Protein AF-A0A674MVQ2-F1 (afdb_monomer_lite)

Sequence (298 aa):
MMPFFKYWNHNNSSFLMCVCVCVCVLGWGGVGCVQVTQPFLSPLLPRLLPASLLLTDHYKPENCILGVRCLHHIVLNTPAAELRQWNTAEVVYEALFKHLYTTDAAVIQPILWCLLDLLLVLEKPPCTPNPSSSPRKPCRHDDVLRLMLTNMEAEHKVALRRVYASALPLYVDRMGVAICRHMRRLDRVVLGYLEVRDPSEERSRLKVLRALQNMIRFAWPRMTSRADVVLRSLLKFLLDVSSDSDLDDSLKQRLMSEATLCITLMDCCCHGNLQVRTNMLSLLPSSCVLLNVVVAET

Foldseek 3Di:
DDDPPDPPDPDCPVVVVLVCLLPVQPDDDDDDDDDPAPPPCLVCCVSQLVCLLVQCPDPDLVSVQSSLVSLLRCLRRYPLVSCPPPVVLVSVLVSLVVCLPPPDLSNVQSSLVSCLSSVVSVDPQLQDDDPDPDDDDDDPLNVSLVSLLVCLLPDDPLSNLLSSLQSLLSSLVSNQLVCVVVVVSLVSSLLVQLPDQRPPLSNSNLSSLSNLLSCCVRNLLPLQVVVVVLVVSLVVSLVVLLPDPVDDPVSSVSSNVSSVSSNVSNCVSVVNVVVVVVVVVVVPDPSPVVVVVSVPPD

InterPro domains:
  IPR016024 Armadillo-type fold [SSF48371] (5-284)
  IPR018870 Tti2 family [PTHR32226] (33-284)

Organism: Takifugu rubripes (NCBI:txid31033)

Radius of gyration: 23.48 Å; chains: 1; bounding box: 50×54×70 Å

Secondary structure (DSSP, 8-state):
---------S--HHHHHHHHHHHTTSSSS--------TTTTGGGHHHHHHHHHHHHT-SSHHHHHHHHHHHHHHHHHS-HHHHHGGGHHHHHHHHHHGGGG---HHHHHHHHHHHHHHHHHHS--TTSPPSS-SPPPP-HHHHHHHHHHHHHHH---HHHHHHHHHHHHHHHHHHGGGGGGTHHHHHHHHHHHHHS--TTTTHHHHHHHHHHHHHHHHSHHHHGGGHHHHHHHHHHHHHHHHH-SSS-HHHHHHHHHHHHHHHHHHHHHTTTHHHHHHHTTTTS-TT-HHHHHHHH--

pLDDT: mean 79.21, std 22.72, range [24.03, 98.19]

Structure (mmCIF, N/CA/C/O backbone):
data_AF-A0A674MVQ2-F1
#
_entry.id   AF-A0A674MVQ2-F1
#
loop_
_atom_site.group_PDB
_atom_site.id
_atom_site.type_symbol
_atom_site.label_atom_id
_atom_site.label_alt_id
_atom_site.label_comp_id
_atom_site.label_asym_id
_atom_site.label_entity_id
_atom_site.label_seq_id
_atom_site.pdbx_PDB_ins_code
_atom_site.Cartn_x
_atom_site.Cartn_y
_atom_site.Cartn_z
_atom_site.occupancy
_atom_site.B_iso_or_equiv
_atom_site.auth_seq_id
_atom_site.auth_comp_id
_atom_site.auth_asym_id
_atom_site.auth_atom_id
_atom_site.pdbx_PDB_model_num
ATOM 1 N N . MET A 1 1 ? -5.353 -12.047 -36.984 1.00 29.14 1 MET A N 1
ATOM 2 C CA . MET A 1 1 ? -5.092 -13.435 -36.547 1.00 29.14 1 MET A CA 1
ATOM 3 C C . MET A 1 1 ? -3.595 -13.670 -36.711 1.00 29.14 1 MET A C 1
ATOM 5 O O . MET A 1 1 ? -3.093 -13.533 -37.817 1.00 29.14 1 MET A O 1
ATOM 9 N N . MET A 1 2 ? -2.878 -13.809 -35.596 1.00 24.55 2 MET A N 1
ATOM 10 C CA . MET A 1 2 ? -1.411 -13.793 -35.503 1.00 24.55 2 MET A CA 1
ATOM 11 C C . MET A 1 2 ? -0.740 -14.968 -36.234 1.00 24.55 2 MET A C 1
ATOM 13 O O . MET A 1 2 ? -1.228 -16.091 -36.118 1.00 24.55 2 MET A O 1
ATOM 17 N N . PRO A 1 3 ? 0.456 -14.765 -36.813 1.00 26.89 3 PRO A N 1
ATOM 18 C CA . PRO A 1 3 ? 1.438 -15.821 -36.983 1.00 26.89 3 PRO A CA 1
ATOM 19 C C . PRO A 1 3 ? 2.702 -15.467 -36.180 1.00 26.89 3 PRO A C 1
ATOM 21 O O . PRO A 1 3 ? 3.640 -14.890 -36.712 1.00 26.89 3 PRO A O 1
ATOM 24 N N . PHE A 1 4 ? 2.726 -15.791 -34.883 1.00 24.25 4 PHE A N 1
ATOM 25 C CA . PHE A 1 4 ? 3.950 -15.731 -34.054 1.00 24.25 4 PHE A CA 1
ATOM 26 C C . PHE A 1 4 ? 4.288 -17.070 -33.371 1.00 24.25 4 PHE A C 1
ATOM 28 O O . PHE A 1 4 ? 5.228 -17.162 -32.591 1.00 24.25 4 PHE A O 1
ATOM 35 N N . PHE A 1 5 ? 3.568 -18.143 -33.712 1.00 26.02 5 PHE A N 1
ATOM 36 C CA . PHE A 1 5 ? 3.809 -19.503 -33.223 1.00 26.02 5 PHE A CA 1
ATOM 37 C C . PHE A 1 5 ? 4.398 -20.366 -34.344 1.00 26.02 5 PHE A C 1
ATOM 39 O O . PHE A 1 5 ? 3.679 -21.144 -34.964 1.00 26.02 5 PHE A O 1
ATOM 46 N N . LYS A 1 6 ? 5.689 -20.212 -34.672 1.00 24.03 6 LYS A N 1
ATOM 47 C CA . LYS A 1 6 ? 6.365 -21.210 -35.532 1.00 24.03 6 LYS A CA 1
ATOM 48 C C . LYS A 1 6 ? 7.887 -21.324 -35.425 1.00 24.03 6 LYS A C 1
ATOM 50 O O . LYS A 1 6 ? 8.498 -21.934 -36.290 1.00 24.03 6 LYS A O 1
ATOM 55 N N . TYR A 1 7 ? 8.496 -20.835 -34.347 1.00 25.73 7 TYR A N 1
ATOM 56 C CA . TYR A 1 7 ? 9.900 -21.129 -34.040 1.00 25.73 7 TYR A CA 1
ATOM 57 C C . TYR A 1 7 ? 10.049 -21.556 -32.580 1.00 25.73 7 TYR A C 1
ATOM 59 O O . TYR A 1 7 ? 10.607 -20.860 -31.741 1.00 25.73 7 TYR A O 1
ATOM 67 N N . TRP A 1 8 ? 9.508 -22.734 -32.282 1.00 32.72 8 TRP A N 1
ATOM 68 C CA . TRP A 1 8 ? 9.882 -23.508 -31.106 1.00 32.72 8 TRP A CA 1
ATOM 69 C C . TRP A 1 8 ? 10.495 -24.803 -31.634 1.00 32.72 8 TRP A C 1
ATOM 71 O O . TRP A 1 8 ? 9.803 -25.797 -31.832 1.00 32.72 8 TRP A O 1
ATOM 81 N N . ASN A 1 9 ? 11.772 -24.743 -32.020 1.00 25.31 9 ASN A N 1
ATOM 82 C CA . ASN A 1 9 ? 12.512 -25.920 -32.458 1.00 25.31 9 ASN A CA 1
ATOM 83 C C . ASN A 1 9 ? 13.951 -25.885 -31.931 1.00 25.31 9 ASN A C 1
ATOM 85 O O . ASN A 1 9 ? 14.559 -24.822 -31.800 1.00 25.31 9 ASN A O 1
ATOM 89 N N . HIS A 1 10 ? 14.435 -27.074 -31.588 1.00 32.66 10 HIS A N 1
ATOM 90 C CA . HIS A 1 10 ? 15.711 -27.412 -30.966 1.00 32.66 10 HIS A CA 1
ATOM 91 C C . HIS A 1 10 ? 16.920 -26.644 -31.536 1.00 32.66 10 HIS A C 1
ATOM 93 O O . HIS A 1 10 ? 17.489 -27.052 -32.540 1.00 32.66 10 HIS A O 1
ATOM 99 N N . ASN A 1 11 ? 17.327 -25.547 -30.884 1.00 29.77 11 ASN A N 1
ATOM 100 C CA . ASN A 1 11 ? 18.717 -25.053 -30.824 1.00 29.77 11 ASN A CA 1
ATOM 101 C C . ASN A 1 11 ? 18.829 -23.827 -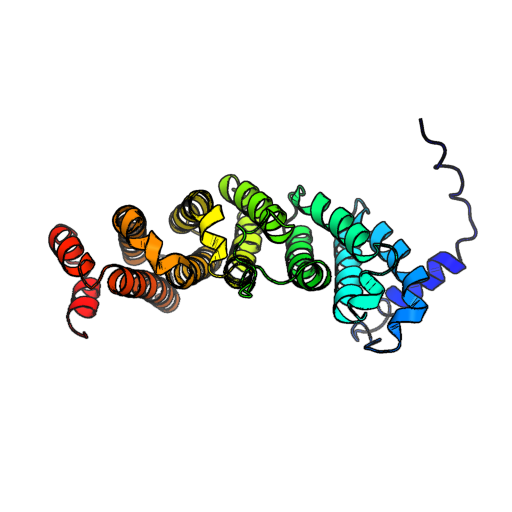29.899 1.00 29.77 11 ASN A C 1
ATOM 103 O O . ASN A 1 11 ? 19.265 -22.743 -30.279 1.00 29.77 11 ASN A O 1
ATOM 107 N N . ASN A 1 12 ? 18.391 -23.988 -28.650 1.00 33.78 12 ASN A N 1
ATOM 108 C CA . ASN A 1 12 ? 18.240 -22.884 -27.702 1.00 33.78 12 ASN A CA 1
ATOM 109 C C . ASN A 1 12 ? 19.462 -22.671 -26.792 1.00 33.78 12 ASN A C 1
ATOM 111 O O . ASN A 1 12 ? 19.305 -22.316 -25.631 1.00 33.78 12 ASN A O 1
ATOM 115 N N . SER A 1 13 ? 20.685 -22.854 -27.292 1.00 31.11 13 SER A N 1
ATOM 116 C CA . SER A 1 13 ? 21.917 -22.678 -26.499 1.00 31.11 13 SER A CA 1
ATOM 117 C C . SER A 1 13 ? 22.136 -21.217 -26.078 1.00 31.11 13 SER A C 1
ATOM 119 O O . SER A 1 13 ? 22.606 -20.946 -24.977 1.00 31.11 13 SER A O 1
ATOM 121 N N . SER A 1 14 ? 21.726 -20.258 -26.913 1.00 34.03 14 SER A N 1
ATOM 122 C CA . SER A 1 14 ? 21.881 -18.817 -26.647 1.00 34.03 14 SER A CA 1
ATOM 123 C C . SER A 1 14 ? 20.790 -18.252 -25.729 1.00 34.03 14 SER A C 1
ATOM 125 O O . SER A 1 14 ? 21.056 -17.353 -24.930 1.00 34.03 14 SER A O 1
ATOM 127 N N . PHE A 1 15 ? 19.573 -18.803 -25.799 1.00 37.03 15 PHE A N 1
ATOM 128 C CA . PHE A 1 15 ? 18.461 -18.442 -24.913 1.00 37.03 15 PHE A CA 1
ATOM 129 C C . PHE A 1 15 ? 18.621 -19.110 -23.541 1.00 37.03 15 PHE A C 1
ATOM 131 O O . PHE A 1 15 ? 18.431 -18.440 -22.528 1.00 37.03 15 PHE A O 1
ATOM 138 N N . LEU A 1 16 ? 19.100 -20.366 -23.491 1.00 37.78 16 LEU A N 1
ATOM 139 C CA . LEU A 1 16 ? 19.550 -20.978 -22.238 1.00 37.78 16 LEU A CA 1
ATOM 140 C C . LEU A 1 16 ? 20.730 -20.219 -21.641 1.00 37.78 16 LEU A C 1
ATOM 142 O O . LEU A 1 16 ? 20.727 -20.055 -20.436 1.00 37.78 16 LEU A O 1
ATOM 146 N N . MET A 1 17 ? 21.693 -19.717 -22.426 1.00 35.41 17 MET A N 1
ATOM 147 C CA . MET A 1 17 ? 22.809 -18.930 -21.880 1.00 35.41 17 MET A CA 1
ATOM 148 C C . MET A 1 17 ? 22.373 -17.578 -21.308 1.00 35.41 17 MET A C 1
ATOM 150 O O . MET A 1 17 ? 22.888 -17.173 -20.273 1.00 35.41 17 MET A O 1
ATOM 154 N N . CYS A 1 18 ? 21.423 -16.876 -21.932 1.00 37.34 18 CYS A N 1
ATOM 155 C CA . CYS A 1 18 ? 20.963 -15.580 -21.421 1.00 37.34 18 CYS A CA 1
ATOM 156 C C . CYS A 1 18 ? 20.052 -15.741 -20.198 1.00 37.34 18 CYS A C 1
ATOM 158 O O . CYS A 1 18 ? 20.186 -14.992 -19.232 1.00 37.34 18 CYS A O 1
ATOM 160 N N . VAL A 1 19 ? 19.205 -16.778 -20.199 1.00 41.34 19 VAL A N 1
ATOM 161 C CA . VAL A 1 19 ? 18.516 -17.233 -18.990 1.00 41.34 19 VAL A CA 1
ATOM 162 C C . VAL A 1 19 ? 19.547 -17.701 -17.967 1.00 41.34 19 VAL A C 1
ATOM 164 O O . VAL A 1 19 ? 19.388 -17.348 -16.818 1.00 41.34 19 VAL A O 1
ATOM 167 N N . CYS A 1 20 ? 20.662 -18.339 -18.344 1.00 37.41 20 CYS A N 1
ATOM 168 C CA . CYS A 1 20 ? 21.744 -18.702 -17.424 1.00 37.41 20 CYS A CA 1
ATOM 169 C C . CYS A 1 20 ? 22.521 -17.509 -16.861 1.00 37.41 20 CYS A C 1
ATOM 171 O O . CYS A 1 20 ? 22.997 -17.593 -15.743 1.00 37.41 20 CYS A O 1
ATOM 173 N N . VAL A 1 21 ? 22.600 -16.349 -17.503 1.00 41.81 21 VAL A N 1
ATOM 174 C CA . VAL A 1 21 ? 23.174 -15.184 -16.799 1.00 41.81 21 VAL A CA 1
ATOM 175 C C . VAL A 1 21 ? 22.254 -14.731 -15.647 1.00 41.81 21 VAL A C 1
ATOM 177 O O . VAL A 1 21 ? 22.745 -14.263 -14.625 1.00 41.81 21 VAL A O 1
ATOM 180 N N . CYS A 1 22 ? 20.941 -14.980 -15.738 1.00 39.78 22 CYS A N 1
ATOM 181 C CA . CYS A 1 22 ? 19.998 -14.804 -14.623 1.00 39.78 22 CYS A CA 1
ATOM 182 C C . CYS A 1 22 ? 19.750 -16.077 -13.770 1.00 39.78 22 CYS A C 1
ATOM 184 O O . CYS A 1 22 ? 19.304 -15.948 -12.636 1.00 39.78 22 CYS A O 1
ATOM 186 N N . VAL A 1 23 ? 20.036 -17.289 -14.273 1.00 39.47 23 VAL A N 1
ATOM 187 C CA . VAL A 1 23 ? 19.666 -18.607 -13.695 1.00 39.47 23 VAL A CA 1
ATOM 188 C C . VAL A 1 23 ? 20.872 -19.510 -13.389 1.00 39.47 23 VAL A C 1
ATOM 190 O O . VAL A 1 23 ? 20.811 -20.273 -12.436 1.00 39.47 23 VAL A O 1
ATOM 193 N N . CYS A 1 24 ? 22.011 -19.405 -14.077 1.00 35.91 24 CYS A N 1
ATOM 194 C CA . CYS A 1 24 ? 23.279 -20.028 -13.651 1.00 35.91 24 CYS A CA 1
ATOM 195 C C . CYS A 1 24 ? 23.858 -19.351 -12.386 1.00 35.91 24 CYS A C 1
ATOM 197 O O . CYS A 1 24 ? 24.794 -19.884 -11.803 1.00 35.91 24 CYS A O 1
ATOM 199 N N . VAL A 1 25 ? 23.270 -18.251 -11.896 1.00 38.84 25 VAL A N 1
ATOM 200 C CA . VAL A 1 25 ? 23.482 -17.750 -10.519 1.00 38.84 25 VAL A CA 1
ATOM 201 C C . VAL A 1 25 ? 22.574 -18.470 -9.494 1.00 38.84 25 VAL A C 1
ATOM 203 O O . VAL A 1 25 ? 22.716 -18.278 -8.296 1.00 38.84 25 VAL A O 1
ATOM 206 N N . LEU A 1 26 ? 21.648 -19.337 -9.922 1.00 42.16 26 LEU A N 1
ATOM 207 C CA . LEU A 1 26 ? 20.595 -19.921 -9.072 1.00 42.16 26 LEU A CA 1
ATOM 208 C C . LEU A 1 26 ? 20.599 -21.464 -9.007 1.00 42.16 26 LEU A C 1
ATOM 210 O O . LEU A 1 26 ? 19.637 -22.050 -8.517 1.00 42.16 26 LEU A O 1
ATOM 214 N N . GLY A 1 27 ? 21.656 -22.139 -9.477 1.00 31.39 27 GLY A N 1
ATOM 215 C CA . GLY A 1 27 ? 21.665 -23.605 -9.625 1.00 31.39 27 GLY A CA 1
ATOM 216 C C . GLY A 1 27 ? 22.578 -24.418 -8.703 1.00 31.39 27 GLY A C 1
ATOM 217 O O . GLY A 1 27 ? 22.384 -25.626 -8.619 1.00 31.39 27 GLY A O 1
ATOM 218 N N . TRP A 1 28 ? 23.569 -23.826 -8.032 1.00 33.25 28 TRP A N 1
ATOM 219 C CA . TRP A 1 28 ? 24.511 -24.557 -7.169 1.00 33.25 28 TRP A CA 1
ATOM 220 C C . TRP A 1 28 ? 24.837 -23.713 -5.937 1.00 33.25 28 TRP A C 1
ATOM 222 O O . TRP A 1 28 ? 25.350 -22.616 -6.097 1.00 33.25 28 TRP A O 1
ATOM 232 N N . GLY A 1 29 ? 24.539 -24.234 -4.740 1.00 30.45 29 GLY A N 1
ATOM 233 C CA . GLY A 1 29 ? 25.080 -23.774 -3.450 1.00 30.45 29 GLY A CA 1
ATOM 234 C C . GLY A 1 29 ? 24.879 -22.288 -3.139 1.00 30.45 29 GLY A C 1
ATOM 235 O O . GLY A 1 29 ? 25.642 -21.452 -3.598 1.00 30.45 29 GLY A O 1
ATOM 236 N N . GLY A 1 30 ? 23.872 -21.969 -2.322 1.00 31.67 30 GLY A N 1
ATOM 237 C CA . GLY A 1 30 ? 23.415 -20.608 -2.036 1.00 31.67 30 GLY A CA 1
ATOM 238 C C . GLY A 1 30 ? 24.491 -19.521 -1.965 1.00 31.67 30 GLY A C 1
ATOM 239 O O . GLY A 1 30 ? 25.275 -19.498 -1.030 1.00 31.67 30 GLY A O 1
ATOM 240 N N . VAL A 1 31 ? 24.416 -18.574 -2.901 1.00 31.12 31 VAL A N 1
ATOM 241 C CA . VAL A 1 31 ? 24.837 -17.171 -2.793 1.00 31.12 31 VAL A CA 1
ATOM 242 C C . VAL A 1 31 ? 23.946 -16.388 -3.769 1.00 31.12 31 VAL A C 1
ATOM 244 O O . VAL A 1 31 ? 23.654 -16.862 -4.862 1.00 31.12 31 VAL A O 1
ATOM 247 N N . GLY A 1 32 ? 23.427 -15.241 -3.322 1.00 32.50 32 GLY A N 1
ATOM 248 C CA . GLY A 1 32 ? 22.367 -14.477 -3.985 1.00 32.50 32 GLY A CA 1
ATOM 249 C C . GLY A 1 32 ? 22.710 -13.926 -5.371 1.00 32.50 32 GLY A C 1
ATOM 250 O O . GLY A 1 32 ? 23.834 -14.045 -5.845 1.00 32.50 32 GLY A O 1
ATOM 251 N N . CYS A 1 33 ? 21.726 -13.276 -6.005 1.00 35.12 33 CYS A N 1
ATOM 252 C CA . CYS A 1 33 ? 21.918 -12.467 -7.209 1.00 35.12 33 CYS A CA 1
ATOM 253 C C . CYS A 1 33 ? 23.136 -11.543 -7.032 1.00 35.12 33 CYS A C 1
ATOM 255 O O . CYS A 1 33 ? 23.046 -10.509 -6.368 1.00 35.12 33 CYS A O 1
ATOM 257 N N . VAL A 1 34 ? 24.286 -11.917 -7.594 1.00 44.97 34 VAL A N 1
ATOM 258 C CA . VAL A 1 34 ? 25.497 -11.098 -7.541 1.00 44.97 34 VAL A CA 1
ATOM 259 C C . VAL A 1 34 ? 25.289 -9.890 -8.453 1.00 44.97 34 VAL A C 1
ATOM 261 O O . VAL A 1 34 ? 25.403 -9.966 -9.672 1.00 44.97 34 VAL A O 1
ATOM 264 N N . GLN A 1 35 ? 24.895 -8.784 -7.823 1.00 52.06 35 GLN A N 1
ATOM 265 C CA . GLN A 1 35 ? 25.630 -7.515 -7.827 1.00 52.06 35 GLN A CA 1
ATOM 266 C C . GLN A 1 35 ? 26.158 -7.010 -9.181 1.00 52.06 35 GLN A C 1
ATOM 268 O O . GLN A 1 35 ? 27.278 -6.514 -9.259 1.00 52.06 35 GLN A O 1
ATOM 273 N N . VAL A 1 36 ? 25.352 -7.021 -10.243 1.00 45.91 36 VAL A N 1
ATOM 274 C CA . VAL A 1 36 ? 25.550 -6.008 -11.292 1.00 45.91 36 VAL A CA 1
ATOM 275 C C . VAL A 1 36 ? 24.810 -4.757 -10.844 1.00 45.91 36 VAL A C 1
ATOM 277 O O . VAL A 1 36 ? 23.622 -4.575 -11.123 1.00 45.91 36 VAL A O 1
ATOM 280 N N . THR A 1 37 ? 25.511 -3.950 -10.055 1.00 53.50 37 THR A N 1
ATOM 281 C CA . THR A 1 37 ? 25.087 -2.606 -9.666 1.00 53.50 37 THR A CA 1
ATOM 282 C C . THR A 1 37 ? 25.512 -1.606 -10.737 1.00 53.50 37 THR A C 1
ATOM 284 O O . THR A 1 37 ? 26.269 -1.937 -11.658 1.00 53.50 37 THR A O 1
ATOM 287 N N . GLN A 1 38 ? 25.028 -0.368 -10.641 1.00 45.84 38 GLN A N 1
ATOM 288 C CA . GLN A 1 38 ? 25.519 0.712 -11.498 1.00 45.84 38 GLN A CA 1
ATOM 289 C C . GLN A 1 38 ? 27.059 0.730 -11.541 1.00 45.84 38 GLN A C 1
ATOM 291 O O . GLN A 1 38 ? 27.685 0.524 -10.495 1.00 45.84 38 GLN A O 1
ATOM 296 N N . PRO A 1 39 ? 27.681 0.979 -12.713 1.00 53.38 39 PRO A N 1
ATOM 297 C CA . PRO A 1 39 ? 27.090 1.388 -14.001 1.00 53.38 39 PRO A CA 1
ATOM 298 C C . PRO A 1 39 ? 26.935 0.272 -15.065 1.00 53.38 39 PRO A C 1
ATOM 300 O O . PRO A 1 39 ? 26.603 0.561 -16.211 1.00 53.38 39 PRO A O 1
ATOM 303 N N . PHE A 1 40 ? 27.180 -1.002 -14.751 1.00 64.12 40 PHE A N 1
ATOM 304 C CA . PHE A 1 40 ? 27.402 -2.034 -15.785 1.00 64.12 40 PHE A CA 1
ATOM 305 C C . PHE A 1 40 ? 26.135 -2.699 -16.355 1.00 64.12 40 PHE A C 1
ATOM 307 O O . PHE A 1 40 ? 26.235 -3.574 -17.216 1.00 64.12 40 PHE A O 1
ATOM 314 N N . LEU A 1 41 ? 24.942 -2.308 -15.897 1.00 71.69 41 LEU A N 1
ATOM 315 C CA . LEU A 1 41 ? 23.680 -2.934 -16.312 1.00 71.69 41 LEU A CA 1
ATOM 316 C C . LEU A 1 41 ? 23.150 -2.401 -17.654 1.00 71.69 41 LEU A C 1
ATOM 318 O O . LEU A 1 41 ? 22.512 -3.138 -18.406 1.00 71.69 41 LEU A O 1
ATOM 322 N N . SER A 1 42 ? 23.442 -1.143 -17.982 1.00 73.62 42 SER A N 1
ATOM 323 C CA . SER A 1 42 ? 22.926 -0.451 -19.169 1.00 73.62 42 SER A CA 1
ATOM 324 C C . SER A 1 42 ? 23.228 -1.158 -20.499 1.00 73.62 42 SER A C 1
ATOM 326 O O . SER A 1 42 ? 22.302 -1.342 -21.291 1.00 73.62 42 SER A O 1
ATOM 328 N N . PRO A 1 43 ? 24.453 -1.666 -20.754 1.00 79.44 43 PRO A N 1
ATOM 329 C CA . PRO A 1 43 ? 24.751 -2.391 -21.993 1.00 79.44 43 PRO A CA 1
ATOM 330 C C . PRO A 1 43 ? 24.020 -3.738 -22.107 1.00 79.44 43 PRO A C 1
ATOM 332 O O . PRO A 1 43 ? 23.847 -4.266 -23.205 1.00 79.44 43 PRO A O 1
ATOM 335 N N . LEU A 1 44 ? 23.594 -4.313 -20.977 1.00 81.44 44 LEU A N 1
ATOM 336 C CA . LEU A 1 44 ? 22.900 -5.600 -20.917 1.00 81.44 44 LEU A CA 1
ATOM 337 C C . LEU A 1 44 ? 21.377 -5.453 -21.032 1.00 81.44 44 LEU A C 1
ATOM 339 O O . LEU A 1 44 ? 20.691 -6.444 -21.295 1.00 81.44 44 LEU A O 1
ATOM 343 N N . LEU A 1 45 ? 20.843 -4.236 -20.890 1.00 84.06 45 LEU A N 1
ATOM 344 C CA . LEU A 1 45 ? 19.408 -3.954 -20.910 1.00 84.06 45 LEU A CA 1
ATOM 345 C C . LEU A 1 45 ? 18.684 -4.516 -22.151 1.00 84.06 45 LEU A C 1
ATOM 347 O O . LEU A 1 45 ? 17.662 -5.178 -21.960 1.00 84.06 45 LEU A O 1
ATOM 351 N N . PRO A 1 46 ? 19.206 -4.385 -23.394 1.00 85.44 46 PRO A N 1
ATOM 352 C CA . PRO A 1 46 ? 18.536 -4.928 -24.581 1.00 85.44 46 PRO A CA 1
ATOM 353 C C . PRO A 1 46 ? 18.377 -6.454 -24.568 1.00 85.44 46 PRO A C 1
ATOM 355 O O . PRO A 1 46 ? 17.524 -6.990 -25.271 1.00 85.44 46 PRO A O 1
ATOM 358 N N . ARG A 1 47 ? 19.192 -7.168 -23.780 1.00 84.00 47 ARG A N 1
ATOM 359 C CA . ARG A 1 47 ? 19.130 -8.631 -23.639 1.00 84.00 47 ARG A CA 1
ATOM 360 C C . ARG A 1 47 ? 18.309 -9.055 -22.424 1.00 84.00 47 ARG A C 1
ATOM 362 O O . ARG A 1 47 ? 17.552 -10.018 -22.507 1.00 84.00 47 ARG A O 1
ATOM 369 N N . LEU A 1 48 ? 18.455 -8.347 -21.305 1.00 86.56 48 LEU A N 1
ATOM 370 C CA . LEU A 1 48 ? 17.811 -8.697 -20.037 1.00 86.56 48 LEU A CA 1
ATOM 371 C C . LEU A 1 48 ? 16.335 -8.308 -19.996 1.00 86.56 48 LEU A C 1
ATOM 373 O O . LEU A 1 48 ? 15.520 -9.063 -19.463 1.00 86.56 48 LEU A O 1
ATOM 377 N N . LEU A 1 49 ? 15.978 -7.154 -20.562 1.00 89.25 49 LEU A N 1
ATOM 378 C CA . LEU A 1 49 ? 14.611 -6.648 -20.506 1.00 89.25 49 LEU A CA 1
ATOM 379 C C . LEU A 1 49 ? 13.617 -7.575 -21.231 1.00 89.25 49 LEU A C 1
ATOM 381 O O . LEU A 1 49 ? 12.645 -7.972 -20.588 1.00 89.25 49 LEU A O 1
ATOM 385 N N . PRO A 1 50 ? 13.837 -8.002 -22.496 1.00 90.88 50 PRO A N 1
ATOM 386 C CA . PRO A 1 50 ? 12.890 -8.892 -23.170 1.00 90.88 50 PRO A CA 1
ATOM 387 C C . PRO A 1 50 ? 12.721 -10.235 -22.454 1.00 90.88 50 PRO A C 1
ATOM 389 O O . PRO A 1 50 ? 11.608 -10.741 -22.351 1.00 90.88 50 PRO A O 1
ATOM 392 N N . ALA A 1 51 ? 13.809 -10.798 -21.915 1.00 89.69 51 ALA A N 1
ATOM 393 C CA . ALA A 1 51 ? 13.757 -12.045 -21.154 1.00 89.69 51 ALA A CA 1
ATOM 394 C C . ALA A 1 51 ? 12.964 -11.883 -19.847 1.00 89.69 51 ALA A C 1
ATOM 396 O O . ALA A 1 51 ? 12.155 -12.743 -19.506 1.00 89.69 51 ALA A O 1
ATOM 397 N N . SER A 1 52 ? 13.149 -10.762 -19.144 1.00 92.25 52 SER A N 1
ATOM 398 C CA . SER A 1 52 ? 12.429 -10.468 -17.899 1.00 92.25 52 SER A CA 1
ATOM 399 C C . SER A 1 52 ? 10.930 -10.266 -18.146 1.00 92.25 52 SER A C 1
ATOM 401 O O . SER A 1 52 ? 10.117 -10.813 -17.407 1.00 92.25 52 SER A O 1
ATOM 403 N N . LEU A 1 53 ? 10.564 -9.553 -19.219 1.00 93.81 53 LEU A N 1
ATOM 404 C CA . LEU A 1 53 ? 9.170 -9.361 -19.644 1.00 93.81 53 LEU A CA 1
ATOM 405 C C . LEU A 1 53 ? 8.507 -10.675 -20.093 1.00 93.81 53 LEU A C 1
ATOM 407 O O . LEU A 1 53 ? 7.333 -10.910 -19.828 1.00 93.81 53 LEU A O 1
ATOM 411 N N . LEU A 1 54 ? 9.255 -11.569 -20.744 1.00 93.25 54 LEU A N 1
ATOM 412 C CA . LEU A 1 54 ? 8.739 -12.894 -21.093 1.00 93.25 54 LEU A CA 1
ATOM 413 C C . LEU A 1 54 ? 8.438 -13.723 -19.834 1.00 93.25 54 LEU A C 1
ATOM 415 O O . LEU A 1 54 ? 7.443 -14.444 -19.786 1.00 93.25 54 LEU A O 1
ATOM 419 N N . LEU A 1 55 ? 9.296 -13.624 -18.813 1.00 92.19 55 LEU A N 1
ATOM 420 C CA . LEU A 1 55 ? 9.110 -14.331 -17.548 1.00 92.19 55 LEU A CA 1
ATOM 421 C C . LEU A 1 55 ? 7.901 -13.815 -16.763 1.00 92.19 55 LEU A C 1
ATOM 423 O O . LEU A 1 55 ? 7.192 -14.637 -16.184 1.00 92.19 55 LEU A O 1
ATOM 427 N N . THR A 1 56 ? 7.620 -12.505 -16.772 1.00 93.19 56 THR A N 1
ATOM 428 C CA . THR A 1 56 ? 6.414 -11.970 -16.111 1.00 93.19 56 THR A CA 1
ATOM 429 C C . THR A 1 56 ? 5.129 -12.545 -16.696 1.00 93.19 56 THR A C 1
ATOM 431 O O . THR A 1 56 ? 4.191 -12.817 -15.954 1.00 93.19 56 THR A O 1
ATOM 434 N N . ASP A 1 57 ? 5.118 -12.840 -17.995 1.00 91.06 57 ASP A N 1
ATOM 435 C CA . ASP A 1 57 ? 3.944 -13.367 -18.701 1.00 91.06 57 ASP A CA 1
ATOM 436 C C . ASP A 1 57 ? 3.789 -14.887 -18.579 1.00 91.06 57 ASP A C 1
ATOM 438 O O . ASP A 1 57 ? 2.850 -15.480 -19.118 1.00 91.06 57 ASP A O 1
ATOM 442 N N . HIS A 1 58 ? 4.702 -15.546 -17.866 1.00 91.31 58 HIS A N 1
ATOM 443 C CA . HIS A 1 58 ? 4.670 -16.986 -17.708 1.00 91.31 58 HIS A CA 1
ATOM 444 C C . HIS A 1 58 ? 3.489 -17.421 -16.829 1.00 91.31 58 HIS A C 1
ATOM 446 O O . HIS A 1 58 ? 3.270 -16.903 -15.739 1.00 91.31 58 HIS A O 1
ATOM 452 N N . TYR A 1 59 ? 2.786 -18.481 -17.239 1.00 88.12 59 TYR A N 1
ATOM 453 C CA . TYR A 1 59 ? 1.641 -19.036 -16.499 1.00 88.12 59 TYR A CA 1
ATOM 454 C C . TYR A 1 59 ? 1.987 -19.623 -15.115 1.00 88.12 59 TYR A C 1
ATOM 456 O O . TYR A 1 59 ? 1.086 -19.968 -14.355 1.00 88.12 59 TYR A O 1
ATOM 464 N N . LYS A 1 60 ? 3.282 -19.794 -14.809 1.00 90.25 60 LYS A N 1
ATOM 465 C CA . LYS A 1 60 ? 3.750 -20.374 -13.543 1.00 90.25 60 LYS A CA 1
ATOM 466 C C . LYS A 1 60 ? 4.099 -19.219 -12.610 1.00 90.25 60 LYS A C 1
ATOM 468 O O . LYS A 1 60 ? 4.926 -18.393 -13.014 1.00 90.25 60 LYS A O 1
ATOM 473 N N . PRO A 1 61 ? 3.526 -19.155 -11.398 1.00 91.06 61 PRO A N 1
ATOM 474 C CA . PRO A 1 61 ? 3.716 -18.015 -10.509 1.00 91.06 61 PRO A CA 1
ATOM 475 C C . PRO A 1 61 ? 5.183 -17.834 -10.109 1.00 91.06 61 PRO A C 1
ATOM 477 O O . PRO A 1 61 ? 5.642 -16.703 -9.993 1.00 91.06 61 PRO A O 1
ATOM 480 N N . GLU A 1 62 ? 5.966 -18.909 -9.994 1.00 92.19 62 GLU A N 1
ATOM 481 C CA . GLU A 1 62 ? 7.387 -18.840 -9.632 1.00 92.19 62 GLU A CA 1
ATOM 482 C C . GLU A 1 62 ? 8.212 -18.103 -10.695 1.00 92.19 62 GLU A C 1
ATOM 484 O O . GLU A 1 62 ? 9.043 -17.251 -10.374 1.00 92.19 62 GLU A O 1
ATOM 489 N N . ASN A 1 63 ? 7.939 -18.391 -11.971 1.00 91.50 63 ASN A N 1
ATOM 490 C CA . ASN A 1 63 ? 8.598 -17.737 -13.100 1.00 91.50 63 ASN A CA 1
ATOM 491 C C . ASN A 1 63 ? 8.151 -16.278 -13.227 1.00 91.50 63 ASN A C 1
ATOM 493 O O . ASN A 1 63 ? 8.986 -15.410 -13.479 1.00 91.50 63 ASN A O 1
ATOM 497 N N . CYS A 1 64 ? 6.865 -16.003 -12.984 1.00 93.06 64 CYS A N 1
ATOM 498 C CA . CYS A 1 64 ? 6.337 -14.643 -12.943 1.00 93.06 64 CYS A CA 1
ATOM 499 C C . CYS A 1 64 ? 7.035 -13.816 -11.851 1.00 93.06 64 CYS A C 1
ATOM 501 O O . CYS A 1 64 ? 7.574 -12.747 -12.135 1.00 93.06 64 CYS A O 1
ATOM 503 N N . ILE A 1 65 ? 7.126 -14.345 -10.625 1.00 93.00 65 ILE A N 1
ATOM 504 C CA . ILE A 1 65 ? 7.821 -13.703 -9.499 1.00 93.00 65 ILE A CA 1
ATOM 505 C C . ILE A 1 65 ? 9.290 -13.443 -9.839 1.00 93.00 65 ILE A C 1
ATOM 507 O O . ILE A 1 65 ? 9.800 -12.360 -9.544 1.00 93.00 65 ILE A O 1
ATOM 511 N N . LEU A 1 66 ? 9.975 -14.407 -10.462 1.00 91.75 66 LEU A N 1
ATOM 512 C CA . LEU A 1 66 ? 11.356 -14.226 -10.907 1.00 91.75 66 LEU A CA 1
ATOM 513 C C . LEU A 1 66 ? 11.465 -13.088 -11.929 1.00 91.75 66 LEU A C 1
ATOM 515 O O . LEU A 1 66 ? 12.300 -12.204 -11.755 1.00 91.75 66 LEU A O 1
ATOM 519 N N . GLY A 1 67 ? 10.587 -13.064 -12.936 1.00 93.50 67 GLY A N 1
ATOM 520 C CA . GLY A 1 67 ? 10.521 -11.990 -13.927 1.00 93.50 67 GLY A CA 1
ATOM 521 C C . GLY A 1 67 ? 10.327 -10.617 -13.283 1.00 93.50 67 GLY A C 1
ATOM 522 O O . GLY A 1 67 ? 11.085 -9.691 -13.566 1.00 93.50 67 GLY A O 1
ATOM 523 N N . VAL A 1 68 ? 9.388 -10.498 -12.338 1.00 94.75 68 VAL A N 1
ATOM 524 C CA . VAL A 1 68 ? 9.134 -9.244 -11.608 1.00 94.75 68 VAL A CA 1
ATOM 525 C C . VAL A 1 68 ? 10.353 -8.824 -10.785 1.00 94.75 68 VAL A C 1
ATOM 527 O O . VAL A 1 68 ? 10.709 -7.649 -10.785 1.00 94.75 68 VAL A O 1
ATOM 530 N N . ARG A 1 69 ? 11.037 -9.760 -10.117 1.00 93.06 69 ARG A N 1
ATOM 531 C CA . ARG A 1 69 ? 12.276 -9.465 -9.374 1.00 93.06 69 ARG A CA 1
ATOM 532 C C . ARG A 1 69 ? 13.400 -8.990 -10.295 1.00 93.06 69 ARG A C 1
ATOM 534 O O . ARG A 1 69 ? 14.112 -8.056 -9.937 1.00 93.06 69 ARG A O 1
ATOM 541 N N . CYS A 1 70 ? 13.542 -9.587 -11.479 1.00 91.50 70 CYS A N 1
ATOM 542 C CA . CYS A 1 70 ? 14.497 -9.131 -12.489 1.00 91.50 70 CYS A CA 1
ATOM 543 C C . CYS A 1 70 ? 14.167 -7.713 -12.972 1.00 91.50 70 CYS A C 1
ATOM 545 O O . CYS A 1 70 ? 15.057 -6.865 -13.022 1.00 91.50 70 CYS A O 1
ATOM 547 N N . LEU A 1 71 ? 12.893 -7.424 -13.260 1.00 94.44 71 LEU A N 1
ATOM 548 C CA . LEU A 1 71 ? 12.451 -6.075 -13.626 1.00 94.44 71 LEU A CA 1
ATOM 549 C C . LEU A 1 71 ? 12.708 -5.072 -12.501 1.00 94.44 71 LEU A C 1
ATOM 551 O O . LEU A 1 71 ? 13.204 -3.981 -12.764 1.00 94.44 71 LEU A O 1
ATOM 555 N N . HIS A 1 72 ? 12.443 -5.444 -11.249 1.00 94.44 72 HIS A N 1
ATOM 556 C CA . HIS A 1 72 ? 12.707 -4.581 -10.099 1.00 94.44 72 HIS A CA 1
ATOM 557 C C . HIS A 1 72 ? 14.198 -4.272 -9.954 1.00 94.44 72 HIS A C 1
ATOM 559 O O . HIS A 1 72 ? 14.571 -3.116 -9.766 1.00 94.44 72 HIS A O 1
ATOM 565 N N . HIS A 1 73 ? 15.061 -5.275 -10.140 1.00 89.88 73 HIS A N 1
ATOM 566 C CA . HIS A 1 73 ? 16.512 -5.077 -10.162 1.00 89.88 73 HIS A CA 1
ATOM 567 C C . HIS A 1 73 ? 16.943 -4.114 -11.274 1.00 89.88 73 HIS A C 1
ATOM 569 O O . HIS A 1 73 ? 17.755 -3.228 -11.018 1.00 89.88 73 HIS A O 1
ATOM 575 N N . ILE A 1 74 ? 16.375 -4.242 -12.479 1.00 90.88 74 ILE A N 1
ATOM 576 C CA . ILE A 1 74 ? 16.616 -3.314 -13.596 1.00 90.88 74 ILE A CA 1
ATOM 577 C C . ILE A 1 74 ? 16.192 -1.890 -13.221 1.00 90.88 74 ILE A C 1
ATOM 579 O O . ILE A 1 74 ? 16.967 -0.953 -13.395 1.00 90.88 74 ILE A O 1
ATOM 583 N N . VAL A 1 75 ? 15.000 -1.722 -12.647 1.00 92.88 75 VAL A N 1
ATOM 584 C CA . VAL A 1 75 ? 14.481 -0.411 -12.226 1.00 92.88 75 VAL A CA 1
ATOM 585 C C . VAL A 1 75 ? 15.394 0.265 -11.202 1.00 92.88 75 VAL A C 1
ATOM 587 O O . VAL A 1 75 ? 15.637 1.465 -11.307 1.00 92.88 75 VAL A O 1
ATOM 590 N N . LEU A 1 76 ? 15.920 -0.489 -10.235 1.00 90.62 76 LEU A N 1
ATOM 591 C CA . LEU A 1 76 ? 16.788 0.053 -9.186 1.00 90.62 76 LEU A CA 1
ATOM 592 C C . LEU A 1 76 ? 18.219 0.344 -9.663 1.00 90.62 76 LEU A C 1
ATOM 594 O O . LEU A 1 76 ? 18.877 1.221 -9.107 1.00 90.62 76 LEU A O 1
ATOM 598 N N . ASN A 1 77 ? 18.715 -0.381 -10.670 1.00 86.56 77 ASN A N 1
ATOM 599 C CA . ASN A 1 77 ? 20.129 -0.344 -11.066 1.00 86.56 77 ASN A CA 1
ATOM 600 C C . ASN A 1 77 ? 20.389 0.285 -12.443 1.00 86.56 77 ASN A C 1
ATOM 602 O O . ASN A 1 77 ? 21.548 0.426 -12.829 1.00 86.56 77 ASN A O 1
ATOM 606 N N . THR A 1 78 ? 19.359 0.706 -13.177 1.00 88.56 78 THR A N 1
ATOM 607 C CA . THR A 1 78 ? 19.503 1.465 -14.429 1.00 88.56 78 THR A CA 1
ATOM 608 C C . THR A 1 78 ? 19.151 2.936 -14.187 1.00 88.56 78 THR A C 1
ATOM 610 O O . THR A 1 78 ? 18.145 3.228 -13.537 1.00 88.56 78 THR A O 1
ATOM 613 N N . PRO A 1 79 ? 19.951 3.903 -14.675 1.00 89.44 79 PRO A N 1
ATOM 614 C CA . PRO A 1 79 ? 19.630 5.314 -14.502 1.00 89.44 79 PRO A CA 1
ATOM 615 C C . PRO A 1 79 ? 18.282 5.654 -15.152 1.00 89.44 79 PRO A C 1
ATOM 617 O O . PRO A 1 79 ? 17.977 5.247 -16.273 1.00 89.44 79 PRO A O 1
ATOM 620 N N . ALA A 1 80 ? 17.477 6.466 -14.462 1.00 90.94 80 ALA A N 1
ATOM 621 C CA . ALA A 1 80 ? 16.111 6.777 -14.884 1.00 90.94 80 ALA A CA 1
ATOM 622 C C . ALA A 1 80 ? 16.023 7.401 -16.291 1.00 90.94 80 ALA A C 1
ATOM 624 O O . ALA A 1 80 ? 15.023 7.225 -16.979 1.00 90.94 80 ALA A O 1
ATOM 625 N N . ALA A 1 81 ? 17.054 8.131 -16.733 1.00 89.38 81 ALA A N 1
ATOM 626 C CA . ALA A 1 81 ? 17.107 8.703 -18.079 1.00 89.38 81 ALA A CA 1
ATOM 627 C C . ALA A 1 81 ? 17.132 7.624 -19.174 1.00 89.38 81 ALA A C 1
ATOM 629 O O . ALA A 1 81 ? 16.421 7.753 -20.167 1.00 89.38 81 ALA A O 1
ATOM 630 N N . GLU A 1 82 ? 17.880 6.541 -18.965 1.00 88.56 82 GLU A N 1
ATOM 631 C CA . GLU A 1 82 ? 17.963 5.431 -19.918 1.00 88.56 82 GLU A CA 1
ATOM 632 C C . GLU A 1 82 ? 16.687 4.595 -19.928 1.00 88.56 82 GLU A C 1
ATOM 634 O O . GLU A 1 82 ? 16.212 4.216 -20.991 1.00 88.56 82 GLU A O 1
ATOM 639 N N . LEU A 1 83 ? 16.065 4.374 -18.765 1.00 90.00 83 LEU A N 1
ATOM 640 C CA . LEU A 1 83 ? 14.767 3.695 -18.706 1.00 90.00 83 LEU A CA 1
ATOM 641 C C . LEU A 1 83 ? 13.656 4.510 -19.376 1.00 90.00 83 LEU A C 1
ATOM 643 O O . LEU A 1 83 ? 12.728 3.943 -19.943 1.00 90.00 83 LEU A O 1
ATOM 647 N N . ARG A 1 84 ? 13.722 5.842 -19.347 1.00 91.06 84 ARG A N 1
ATOM 648 C CA . ARG A 1 84 ? 12.783 6.678 -20.114 1.00 91.06 84 ARG A CA 1
ATOM 649 C C . ARG A 1 84 ? 13.081 6.649 -21.609 1.00 91.06 84 ARG A C 1
ATOM 651 O O . ARG A 1 84 ? 12.172 6.856 -22.412 1.00 91.06 84 ARG A O 1
ATOM 658 N N . GLN A 1 85 ? 14.329 6.391 -21.992 1.00 87.19 85 GLN A N 1
ATOM 659 C CA . GLN A 1 85 ? 14.704 6.287 -23.391 1.00 87.19 85 GLN A CA 1
ATOM 660 C C . GLN A 1 85 ? 13.941 5.132 -24.052 1.00 87.19 85 GLN A C 1
ATOM 662 O O . GLN A 1 85 ? 13.751 4.057 -23.473 1.00 87.19 85 GLN A O 1
ATOM 667 N N . TRP A 1 86 ? 13.461 5.383 -25.271 1.00 83.69 86 TRP A N 1
ATOM 668 C CA . TRP A 1 86 ? 12.678 4.425 -26.058 1.00 83.69 86 TRP A CA 1
ATOM 669 C C . TRP A 1 86 ? 11.399 3.924 -25.366 1.00 83.69 86 TRP A C 1
ATOM 671 O O . TRP A 1 86 ? 10.892 2.866 -25.720 1.00 83.69 86 TRP A O 1
ATOM 681 N N . ASN A 1 87 ? 10.870 4.674 -24.389 1.00 87.50 87 ASN A N 1
ATOM 682 C CA . ASN A 1 87 ? 9.694 4.303 -23.596 1.00 87.50 87 ASN A CA 1
ATOM 683 C C . ASN A 1 87 ? 9.844 2.959 -22.858 1.00 87.50 87 ASN A C 1
ATOM 685 O O . ASN A 1 87 ? 8.855 2.289 -22.568 1.00 87.50 87 ASN A O 1
ATOM 689 N N . THR A 1 88 ? 11.073 2.572 -22.508 1.00 90.88 88 THR A N 1
ATOM 690 C CA . THR A 1 88 ? 11.342 1.296 -21.828 1.00 90.88 88 THR A CA 1
ATOM 691 C C . THR A 1 88 ? 10.579 1.183 -20.504 1.00 90.88 88 THR A C 1
ATOM 693 O O . THR A 1 88 ? 9.948 0.166 -20.227 1.00 90.88 88 THR A O 1
ATOM 696 N N . ALA A 1 89 ? 10.570 2.250 -19.706 1.00 93.75 89 ALA A N 1
ATOM 697 C CA . ALA A 1 89 ? 9.850 2.317 -18.441 1.00 93.75 89 ALA A CA 1
ATOM 698 C C . ALA A 1 89 ? 8.329 2.168 -18.618 1.00 93.75 89 ALA A C 1
ATOM 700 O O . ALA A 1 89 ? 7.677 1.600 -17.746 1.00 93.75 89 ALA A O 1
ATOM 701 N N . GLU A 1 90 ? 7.768 2.639 -19.737 1.00 94.88 90 GLU A N 1
ATOM 702 C CA . GLU A 1 90 ? 6.338 2.489 -20.047 1.00 94.88 90 GLU A CA 1
ATOM 703 C C . GLU A 1 90 ? 5.994 1.034 -20.356 1.00 94.88 90 GLU A C 1
ATOM 705 O O . GLU A 1 90 ? 5.015 0.510 -19.835 1.00 94.88 90 GLU A O 1
ATOM 710 N N . VAL A 1 91 ? 6.847 0.344 -21.118 1.00 95.06 91 VAL A N 1
ATOM 711 C CA . VAL A 1 91 ? 6.671 -1.089 -21.398 1.00 95.06 91 VAL A CA 1
ATOM 712 C C . VAL A 1 91 ? 6.694 -1.898 -20.100 1.00 95.06 91 VAL A C 1
ATOM 714 O O . VAL A 1 91 ? 5.844 -2.763 -19.888 1.00 95.06 91 VAL A O 1
ATOM 717 N N . VAL A 1 92 ? 7.634 -1.594 -19.197 1.00 96.25 92 VAL A N 1
ATOM 718 C CA . VAL A 1 92 ? 7.695 -2.237 -17.873 1.00 96.25 92 VAL A CA 1
ATOM 719 C C . VAL A 1 92 ? 6.446 -1.907 -17.052 1.00 96.25 92 VAL A C 1
ATOM 721 O O . VAL A 1 92 ? 5.901 -2.787 -16.387 1.00 96.25 92 VAL A O 1
ATOM 724 N N . TYR A 1 93 ? 5.959 -0.667 -17.111 1.00 97.56 93 TYR A N 1
ATOM 725 C CA . TYR A 1 93 ? 4.747 -0.257 -16.407 1.00 97.56 93 TYR A CA 1
ATOM 726 C C . TYR A 1 93 ? 3.525 -1.031 -16.879 1.00 97.56 93 TYR A C 1
ATOM 728 O O . TYR A 1 93 ? 2.839 -1.617 -16.048 1.00 97.56 93 TYR A O 1
ATOM 736 N N . GLU A 1 94 ? 3.271 -1.088 -18.185 1.00 96.44 94 GLU A N 1
ATOM 737 C CA . GLU A 1 94 ? 2.134 -1.824 -18.747 1.00 96.44 94 GLU A CA 1
ATOM 738 C C . GLU A 1 94 ? 2.213 -3.320 -18.415 1.00 96.44 94 GLU A C 1
ATOM 740 O O . GLU A 1 94 ? 1.211 -3.930 -18.024 1.00 96.44 94 GLU A O 1
ATOM 745 N N . ALA A 1 95 ? 3.418 -3.896 -18.493 1.00 95.81 95 ALA A N 1
ATOM 746 C CA . ALA A 1 95 ? 3.661 -5.290 -18.143 1.00 95.81 95 ALA A CA 1
ATOM 747 C C . ALA A 1 95 ? 3.390 -5.583 -16.662 1.00 95.81 95 ALA A C 1
ATOM 749 O O . ALA A 1 95 ? 2.819 -6.621 -16.354 1.00 95.81 95 ALA A O 1
ATOM 750 N N . LEU A 1 96 ? 3.738 -4.686 -15.738 1.00 97.00 96 LEU A N 1
ATOM 751 C CA . LEU A 1 96 ? 3.453 -4.868 -14.310 1.00 97.00 96 LEU A CA 1
ATOM 752 C C . LEU A 1 96 ? 1.999 -4.533 -13.955 1.00 97.00 96 LEU A C 1
ATOM 754 O O . LEU A 1 96 ? 1.382 -5.223 -13.144 1.00 97.00 96 LEU A O 1
ATOM 758 N N . PHE A 1 97 ? 1.433 -3.492 -14.567 1.00 96.88 97 PHE A N 1
ATOM 759 C CA . PHE A 1 97 ? 0.094 -2.993 -14.260 1.00 96.88 97 PHE A CA 1
ATOM 760 C C . PHE A 1 97 ? -0.983 -4.038 -14.559 1.00 96.88 97 PHE A C 1
ATOM 762 O O . PHE A 1 97 ? -1.880 -4.242 -13.742 1.00 96.88 97 PHE A O 1
ATOM 769 N N . LYS A 1 98 ? -0.867 -4.775 -15.673 1.00 94.81 98 LYS A N 1
ATOM 770 C CA . LYS A 1 98 ? -1.809 -5.861 -16.008 1.00 94.81 98 LYS A CA 1
ATOM 771 C C . LYS A 1 98 ? -1.847 -6.972 -14.953 1.00 94.81 98 LYS A C 1
ATOM 773 O O . LYS A 1 98 ? -2.878 -7.616 -14.779 1.00 94.81 98 LYS A O 1
ATOM 778 N N . HIS A 1 99 ? -0.759 -7.191 -14.214 1.00 93.75 99 HIS A N 1
ATOM 779 C CA . HIS A 1 99 ? -0.737 -8.223 -13.183 1.00 93.75 99 HIS A CA 1
ATOM 780 C C . HIS A 1 99 ? -1.449 -7.804 -11.894 1.00 93.75 99 HIS A C 1
ATOM 782 O O . HIS A 1 99 ? -1.759 -8.672 -11.080 1.00 93.75 99 HIS A O 1
ATOM 788 N N . LEU A 1 100 ? -1.807 -6.526 -11.721 1.00 94.50 100 LEU A N 1
ATOM 789 C CA . LEU A 1 100 ? -2.641 -6.085 -10.597 1.00 94.50 100 LEU A CA 1
ATOM 790 C C . LEU A 1 100 ? -4.056 -6.685 -10.622 1.00 94.50 100 LEU A C 1
ATOM 792 O O . LEU A 1 100 ? -4.741 -6.647 -9.606 1.00 94.50 100 LEU A O 1
ATOM 796 N N . TYR A 1 101 ? -4.485 -7.257 -11.751 1.00 93.50 101 TYR A N 1
ATOM 797 C CA . TYR A 1 101 ? -5.748 -7.991 -11.876 1.00 93.50 101 TYR A CA 1
ATOM 798 C C . TYR A 1 101 ? -5.643 -9.469 -11.459 1.00 93.50 101 TYR A C 1
ATOM 800 O O . TYR A 1 101 ? -6.649 -10.176 -11.446 1.00 93.50 101 TYR A O 1
ATOM 808 N N . THR A 1 102 ? -4.444 -9.963 -11.137 1.00 91.81 102 THR A N 1
ATOM 809 C CA . THR A 1 102 ? -4.257 -11.346 -10.673 1.00 91.81 102 THR A CA 1
ATOM 810 C C . THR A 1 102 ? -4.674 -11.504 -9.211 1.00 91.81 102 THR A C 1
ATOM 812 O O . THR A 1 102 ? -4.647 -10.555 -8.433 1.00 91.81 102 THR A O 1
ATOM 815 N N . THR A 1 103 ? -5.048 -12.725 -8.816 1.00 90.94 103 THR A N 1
ATOM 816 C CA . THR A 1 103 ? -5.489 -13.026 -7.441 1.00 90.94 103 THR A CA 1
ATOM 817 C C . THR A 1 103 ? -4.460 -13.817 -6.629 1.00 90.94 103 THR A C 1
ATOM 819 O O . THR A 1 103 ? -4.827 -14.485 -5.661 1.00 90.94 103 THR A O 1
ATOM 822 N N . ASP A 1 104 ? -3.196 -13.826 -7.051 1.00 93.25 104 ASP A N 1
ATOM 823 C CA . ASP A 1 104 ? -2.121 -14.526 -6.348 1.00 93.25 104 ASP A CA 1
ATOM 824 C C . ASP A 1 104 ? -1.333 -13.540 -5.478 1.00 93.25 104 ASP A C 1
ATOM 826 O O . ASP A 1 104 ? -0.646 -12.647 -5.974 1.00 93.25 104 ASP A O 1
ATOM 830 N N . ALA A 1 105 ? -1.424 -13.711 -4.158 1.00 93.38 105 ALA A N 1
ATOM 831 C CA . ALA A 1 105 ? -0.753 -12.850 -3.190 1.00 93.38 105 ALA A CA 1
ATOM 832 C C . ALA A 1 105 ? 0.775 -12.855 -3.341 1.00 93.38 105 ALA A C 1
ATOM 834 O O . ALA A 1 105 ? 1.403 -11.803 -3.190 1.00 93.38 105 ALA A O 1
ATOM 835 N N . ALA A 1 106 ? 1.369 -14.008 -3.668 1.00 93.88 106 ALA A N 1
ATOM 836 C CA . ALA A 1 106 ? 2.815 -14.145 -3.809 1.00 93.88 106 ALA A CA 1
ATOM 837 C C . ALA A 1 106 ? 3.346 -13.382 -5.031 1.00 93.88 106 ALA A C 1
ATOM 839 O O . ALA A 1 106 ? 4.474 -12.891 -5.007 1.00 93.88 106 ALA A O 1
ATOM 840 N N . VAL A 1 107 ? 2.516 -13.246 -6.069 1.00 95.00 107 VAL A N 1
ATOM 841 C CA . VAL A 1 107 ? 2.821 -12.497 -7.293 1.00 95.00 107 VAL A CA 1
ATOM 842 C C . VAL A 1 107 ? 2.550 -11.003 -7.099 1.00 95.00 107 VAL A C 1
ATOM 844 O O . VAL A 1 107 ? 3.406 -10.177 -7.412 1.00 95.00 107 VAL A O 1
ATOM 847 N N . ILE A 1 108 ? 1.403 -10.632 -6.516 1.00 96.31 108 ILE A N 1
ATOM 848 C CA . ILE A 1 108 ? 1.014 -9.225 -6.304 1.00 96.31 108 ILE A CA 1
ATOM 849 C C . ILE A 1 108 ? 2.022 -8.478 -5.429 1.00 96.31 108 ILE A C 1
ATOM 851 O O . ILE A 1 108 ? 2.320 -7.314 -5.699 1.00 96.31 108 ILE A O 1
ATOM 855 N N . GLN A 1 109 ? 2.569 -9.127 -4.398 1.00 95.81 109 GLN A N 1
ATOM 856 C CA . GLN A 1 109 ? 3.515 -8.487 -3.488 1.00 95.81 109 GLN A CA 1
ATOM 857 C C . GLN A 1 109 ? 4.718 -7.864 -4.228 1.00 95.81 109 GLN A C 1
ATOM 859 O O . GLN A 1 109 ? 4.838 -6.640 -4.182 1.00 95.81 109 GLN A O 1
ATOM 864 N N . PRO A 1 110 ? 5.596 -8.620 -4.921 1.00 95.88 110 PRO A N 1
ATOM 865 C CA . PRO A 1 110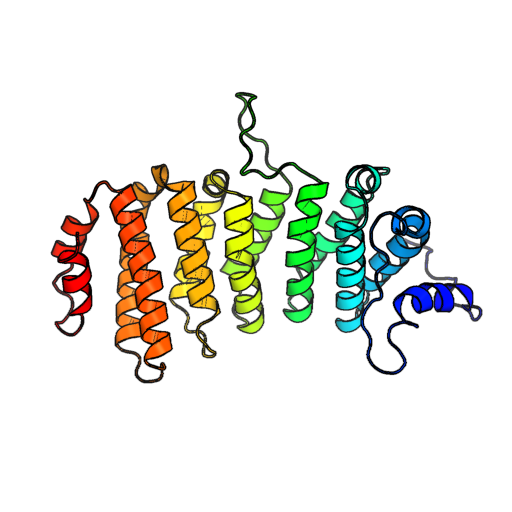 ? 6.735 -8.053 -5.651 1.00 95.88 110 PRO A CA 1
ATOM 866 C C . PRO A 1 110 ? 6.322 -7.047 -6.732 1.00 95.88 110 PRO A C 1
ATOM 868 O O . PRO A 1 110 ? 7.065 -6.098 -6.972 1.00 95.88 110 PRO A O 1
ATOM 871 N N . ILE A 1 111 ? 5.136 -7.188 -7.335 1.00 97.25 111 ILE A N 1
ATOM 872 C CA . ILE A 1 111 ? 4.629 -6.220 -8.320 1.00 97.25 111 ILE A CA 1
ATOM 873 C C . ILE A 1 111 ? 4.390 -4.857 -7.676 1.00 97.25 111 ILE A C 1
ATOM 875 O O . ILE A 1 111 ? 4.824 -3.847 -8.225 1.00 97.25 111 ILE A O 1
ATOM 879 N N . LEU A 1 112 ? 3.726 -4.810 -6.516 1.00 97.50 112 LEU A N 1
ATOM 880 C CA . LEU A 1 112 ? 3.469 -3.552 -5.807 1.00 97.50 112 LEU A CA 1
ATOM 881 C C . LEU A 1 112 ? 4.780 -2.858 -5.412 1.00 97.50 112 LEU A C 1
ATOM 883 O O . LEU A 1 112 ? 4.913 -1.653 -5.604 1.00 97.50 112 LEU A O 1
ATOM 887 N N . TRP A 1 113 ? 5.778 -3.606 -4.934 1.00 96.88 113 TRP A N 1
ATOM 888 C CA . TRP A 1 113 ? 7.100 -3.040 -4.627 1.00 96.88 113 TRP A CA 1
ATOM 889 C C . TRP A 1 113 ? 7.792 -2.492 -5.878 1.00 96.88 113 TRP A C 1
ATOM 891 O O . TRP A 1 113 ? 8.246 -1.350 -5.882 1.00 96.88 113 TRP A O 1
ATOM 901 N N . CYS A 1 114 ? 7.802 -3.262 -6.968 1.00 97.44 114 CYS A N 1
ATOM 902 C CA . CYS A 1 114 ? 8.426 -2.836 -8.216 1.00 97.44 114 CYS A CA 1
ATOM 903 C C . CYS A 1 114 ? 7.728 -1.610 -8.823 1.00 97.44 114 CYS A C 1
ATOM 905 O O . CYS A 1 114 ? 8.397 -0.690 -9.290 1.00 97.44 114 CYS A O 1
ATOM 907 N N . LEU A 1 115 ? 6.391 -1.563 -8.801 1.00 97.88 115 LEU A N 1
ATOM 908 C CA . LEU A 1 115 ? 5.622 -0.404 -9.261 1.00 97.88 115 LEU A CA 1
ATOM 909 C C . LEU A 1 115 ? 5.911 0.828 -8.408 1.00 97.88 115 LEU A C 1
ATOM 911 O O . LEU A 1 115 ? 6.023 1.925 -8.950 1.00 97.88 115 LEU A O 1
ATOM 915 N N . LEU A 1 116 ? 6.043 0.670 -7.089 1.00 96.25 116 LEU A N 1
ATOM 916 C CA . LEU A 1 116 ? 6.371 1.777 -6.200 1.00 96.25 116 LEU A CA 1
ATOM 917 C C . LEU A 1 116 ? 7.684 2.456 -6.627 1.00 96.25 116 LEU A C 1
ATOM 919 O O . LEU A 1 116 ? 7.728 3.683 -6.681 1.00 96.25 116 LEU A O 1
ATOM 923 N N . ASP A 1 117 ? 8.716 1.704 -6.997 1.00 96.31 117 ASP A N 1
ATOM 924 C CA . ASP A 1 117 ? 9.989 2.285 -7.443 1.00 96.31 117 ASP A CA 1
ATOM 925 C C . ASP A 1 117 ? 9.951 2.750 -8.904 1.00 96.31 117 ASP A C 1
ATOM 927 O O . ASP A 1 117 ? 10.392 3.858 -9.215 1.00 96.31 117 ASP A O 1
ATOM 931 N N . LEU A 1 118 ? 9.330 1.976 -9.798 1.00 97.19 118 LEU A N 1
ATOM 932 C CA . LEU A 1 118 ? 9.196 2.327 -11.214 1.00 97.19 118 LEU A CA 1
ATOM 933 C C . LEU A 1 118 ? 8.442 3.645 -11.414 1.00 97.19 118 LEU A C 1
ATOM 935 O O . LEU A 1 118 ? 8.793 4.438 -12.286 1.00 97.19 118 LEU A O 1
ATOM 939 N N . LEU A 1 119 ? 7.423 3.920 -10.599 1.00 95.81 119 LEU A N 1
ATOM 940 C CA . LEU A 1 119 ? 6.673 5.167 -10.703 1.00 95.81 119 LEU A CA 1
ATOM 941 C C . LEU A 1 119 ? 7.558 6.406 -10.475 1.00 95.81 119 LEU A C 1
ATOM 943 O O . LEU A 1 119 ? 7.284 7.436 -11.078 1.00 95.81 119 LEU A O 1
ATOM 947 N N . LEU A 1 120 ? 8.643 6.308 -9.690 1.00 94.12 120 LEU A N 1
ATOM 948 C CA . LEU A 1 120 ? 9.626 7.397 -9.533 1.00 94.12 120 LEU A CA 1
ATOM 949 C C . LEU A 1 120 ? 10.456 7.632 -10.799 1.00 94.12 120 LEU A C 1
ATOM 951 O O . LEU A 1 120 ? 10.937 8.741 -11.047 1.00 94.12 120 LEU A O 1
ATOM 955 N N . VAL A 1 121 ? 10.644 6.583 -11.600 1.00 94.12 121 VAL A N 1
ATOM 956 C CA . VAL A 1 121 ? 11.273 6.690 -12.915 1.00 94.12 121 VAL A CA 1
ATOM 957 C C . VAL A 1 121 ? 10.313 7.385 -13.872 1.00 94.12 121 VAL A C 1
ATOM 959 O O . VAL A 1 121 ? 10.725 8.301 -14.573 1.00 94.12 121 VAL A O 1
ATOM 962 N N . LEU A 1 122 ? 9.037 7.016 -13.885 1.00 91.75 122 LEU A N 1
ATOM 963 C CA . LEU A 1 122 ? 8.068 7.550 -14.846 1.00 91.75 122 LEU A CA 1
ATOM 964 C C . LEU A 1 122 ? 7.680 8.999 -14.560 1.00 91.75 122 LEU A C 1
ATOM 966 O O . LEU A 1 122 ? 7.634 9.827 -15.468 1.00 91.75 122 LEU A O 1
ATOM 970 N N . GLU A 1 123 ? 7.397 9.318 -13.300 1.00 90.31 123 GLU A N 1
ATOM 971 C CA . GLU A 1 123 ? 6.764 10.574 -12.921 1.00 90.31 123 GLU A CA 1
ATOM 972 C C . GLU A 1 123 ? 7.341 11.121 -11.614 1.00 90.31 123 GLU A C 1
ATOM 974 O O . GLU A 1 123 ? 7.858 10.401 -10.760 1.00 90.31 123 GLU A O 1
ATOM 979 N N . LYS A 1 124 ? 7.238 12.442 -11.435 1.00 85.81 124 LYS A N 1
ATOM 980 C CA . LYS A 1 124 ? 7.553 13.048 -10.141 1.00 85.81 124 LYS A CA 1
ATOM 981 C C . LYS A 1 124 ? 6.494 12.632 -9.112 1.00 85.81 124 LYS A C 1
ATOM 983 O O . LYS A 1 124 ? 5.302 12.653 -9.441 1.00 85.81 124 LYS A O 1
ATOM 988 N N . PRO A 1 125 ? 6.893 12.341 -7.860 1.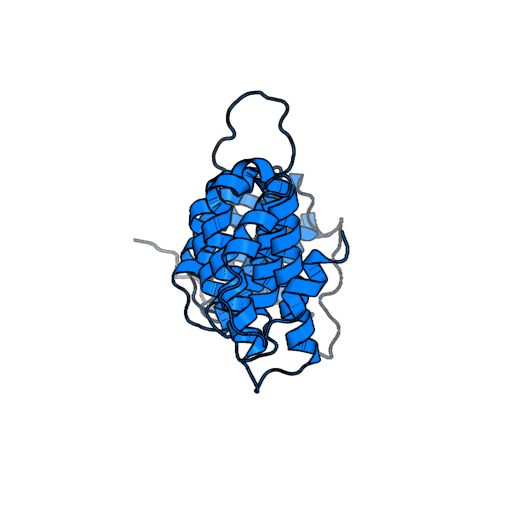00 82.50 125 PRO A N 1
ATOM 989 C CA . PRO A 1 125 ? 5.952 11.983 -6.811 1.00 82.50 125 PRO A CA 1
ATOM 990 C C . PRO A 1 125 ? 4.885 13.070 -6.619 1.00 82.50 125 PRO A C 1
ATOM 992 O O . PRO A 1 125 ? 5.239 14.252 -6.540 1.00 82.50 125 PRO A O 1
ATOM 995 N N . PRO A 1 126 ? 3.601 12.710 -6.453 1.00 81.69 126 PRO A N 1
ATOM 996 C CA . PRO A 1 126 ? 2.536 13.678 -6.193 1.00 81.69 126 PRO A CA 1
ATOM 997 C C . PRO A 1 126 ? 2.726 14.482 -4.901 1.00 81.69 126 PRO A C 1
ATOM 999 O O . PRO A 1 126 ? 2.168 15.570 -4.784 1.00 81.69 126 PRO A O 1
ATOM 1002 N N . CYS A 1 127 ? 3.508 13.966 -3.948 1.00 77.06 127 CYS A N 1
ATOM 1003 C CA . CYS A 1 127 ? 3.868 14.677 -2.725 1.00 77.06 127 CYS A CA 1
ATOM 1004 C C . CYS A 1 127 ? 4.823 15.861 -2.956 1.00 77.06 127 CYS A C 1
ATOM 1006 O O . CYS A 1 127 ? 4.945 16.713 -2.078 1.00 77.06 127 CYS A O 1
ATOM 1008 N N . THR A 1 128 ? 5.477 15.953 -4.121 1.00 76.00 128 THR A N 1
ATOM 1009 C CA . THR A 1 128 ? 6.347 17.092 -4.439 1.00 76.00 128 THR A CA 1
ATOM 1010 C C . THR A 1 128 ? 5.513 18.305 -4.875 1.00 76.00 128 THR A C 1
ATOM 1012 O O . THR A 1 128 ? 4.683 18.183 -5.781 1.00 76.00 128 THR A O 1
ATOM 1015 N N . PRO A 1 129 ? 5.689 19.482 -4.245 1.00 65.56 129 PRO A N 1
ATOM 1016 C CA . PRO A 1 129 ? 4.942 20.678 -4.612 1.00 65.56 129 PRO A CA 1
ATOM 1017 C C . PRO A 1 129 ? 5.331 21.117 -6.025 1.00 65.56 129 PRO A C 1
ATOM 1019 O O . PRO A 1 129 ? 6.506 21.326 -6.326 1.00 65.56 129 PRO A O 1
ATOM 1022 N N . ASN A 1 130 ? 4.338 21.249 -6.904 1.00 64.62 130 ASN A N 1
ATOM 1023 C CA . ASN A 1 130 ? 4.555 21.768 -8.247 1.00 64.62 130 ASN A CA 1
ATOM 1024 C C . ASN A 1 130 ? 4.330 23.292 -8.230 1.00 64.62 130 ASN A C 1
ATOM 1026 O O . ASN A 1 130 ? 3.228 23.716 -7.880 1.00 64.62 130 ASN A O 1
ATOM 1030 N N . PRO A 1 131 ? 5.323 24.124 -8.593 1.00 58.09 131 PRO A N 1
ATOM 1031 C CA . PRO A 1 131 ? 5.194 25.585 -8.551 1.00 58.09 131 PRO A CA 1
ATOM 1032 C C . PRO A 1 131 ? 4.194 26.159 -9.570 1.00 58.09 131 PRO A C 1
ATOM 1034 O O . PRO A 1 131 ? 3.822 27.324 -9.475 1.00 58.09 131 PRO A O 1
ATOM 1037 N N . SER A 1 132 ? 3.732 25.369 -10.546 1.00 59.38 132 SER A N 1
ATOM 1038 C CA . SER A 1 132 ? 2.717 25.801 -11.511 1.00 59.38 132 SER A CA 1
ATOM 1039 C C . SER A 1 132 ? 1.304 25.710 -10.916 1.00 59.38 132 SER A C 1
ATOM 1041 O O . SER A 1 132 ? 0.836 24.615 -10.604 1.00 59.38 132 SER A O 1
ATOM 1043 N N . SER A 1 133 ? 0.603 26.843 -10.844 1.00 54.50 133 SER A N 1
ATOM 1044 C CA . SER A 1 133 ? -0.737 27.062 -10.258 1.00 54.50 133 SER A CA 1
ATOM 1045 C C . SER A 1 133 ? -1.911 26.290 -10.889 1.00 54.50 133 SER A C 1
ATOM 1047 O O . SER A 1 133 ? -3.065 26.504 -10.518 1.00 54.50 133 SER A O 1
ATOM 1049 N N . SER A 1 134 ? -1.665 25.387 -11.841 1.00 65.69 134 SER A N 1
ATOM 1050 C CA . SER A 1 134 ? -2.722 24.605 -12.485 1.00 65.69 134 SER A CA 1
ATOM 1051 C C . SER A 1 134 ? -3.154 23.402 -11.635 1.00 65.69 134 SER A C 1
ATOM 1053 O O . SER A 1 134 ? -2.299 22.750 -11.024 1.00 65.69 134 SER A O 1
ATOM 1055 N N . PRO A 1 135 ? -4.443 23.015 -11.660 1.00 70.12 135 PRO A N 1
ATOM 1056 C CA . PRO A 1 135 ? -4.896 21.783 -11.028 1.00 70.12 135 PRO A CA 1
ATOM 1057 C C . PRO A 1 135 ? -4.113 20.577 -11.565 1.00 70.12 135 PRO A C 1
ATOM 1059 O O . PRO A 1 135 ? -3.994 20.371 -12.773 1.00 70.12 135 PRO A O 1
ATOM 1062 N N . ARG A 1 136 ? -3.577 19.758 -10.651 1.00 77.50 136 ARG A N 1
ATOM 1063 C CA . ARG A 1 136 ? -2.784 18.567 -10.989 1.00 77.50 136 ARG A CA 1
ATOM 1064 C C . ARG A 1 136 ? -3.585 17.621 -11.895 1.00 77.50 136 ARG A C 1
ATOM 1066 O O . ARG A 1 136 ? -4.687 17.210 -11.532 1.00 77.50 136 ARG A O 1
ATOM 1073 N N . LYS A 1 137 ? -3.036 17.204 -13.033 1.00 82.88 137 LYS A N 1
ATOM 1074 C CA . LYS A 1 137 ? -3.674 16.190 -13.893 1.00 82.88 137 LYS A CA 1
ATOM 1075 C C . LYS A 1 137 ? -3.607 14.792 -13.244 1.00 82.88 137 LYS A C 1
ATOM 1077 O O . LYS A 1 137 ? -2.709 14.568 -12.430 1.00 82.88 137 LYS A O 1
ATOM 1082 N N . PRO A 1 138 ? -4.557 13.879 -13.523 1.00 86.31 138 PRO A N 1
ATOM 1083 C CA . PRO A 1 138 ? -4.416 12.470 -13.147 1.00 86.31 138 PRO A CA 1
ATOM 1084 C C . PRO A 1 138 ? -3.086 11.905 -13.659 1.00 86.31 138 PRO A C 1
ATOM 1086 O O . PRO A 1 138 ? -2.648 12.285 -14.745 1.00 86.31 138 PRO A O 1
ATOM 1089 N N . CYS A 1 139 ? -2.436 11.051 -12.871 1.00 90.44 139 CYS A N 1
ATOM 1090 C CA . CYS A 1 139 ? -1.142 10.463 -13.230 1.00 90.44 139 CYS A CA 1
ATOM 1091 C C . CYS A 1 139 ? -1.075 8.973 -12.862 1.00 90.44 139 CYS A C 1
ATOM 1093 O O . CYS A 1 139 ? -1.956 8.478 -12.156 1.00 90.44 139 CYS A O 1
ATOM 1095 N N . ARG A 1 140 ? -0.014 8.264 -13.262 1.00 94.12 140 ARG A N 1
ATOM 1096 C CA . ARG A 1 140 ? 0.103 6.804 -13.070 1.00 94.12 140 ARG A CA 1
ATOM 1097 C C . ARG A 1 140 ? 0.050 6.373 -11.603 1.00 94.12 140 ARG A C 1
ATOM 1099 O O . ARG A 1 140 ? -0.456 5.295 -11.295 1.00 94.12 140 ARG A O 1
ATOM 1106 N N . HIS A 1 141 ? 0.504 7.227 -10.681 1.00 95.19 141 HIS A N 1
ATOM 1107 C CA . HIS A 1 141 ? 0.319 7.005 -9.242 1.00 95.19 141 HIS A CA 1
ATOM 1108 C C . HIS A 1 141 ? -1.165 6.932 -8.848 1.00 95.19 141 HIS A C 1
ATOM 1110 O O . HIS A 1 141 ? -1.537 6.092 -8.029 1.00 95.19 141 HIS A O 1
ATOM 1116 N N . ASP A 1 142 ? -2.014 7.791 -9.432 1.00 95.19 142 ASP A N 1
ATOM 1117 C CA . ASP A 1 142 ? -3.459 7.751 -9.197 1.00 95.19 142 ASP A CA 1
ATOM 1118 C C . ASP A 1 142 ? -4.065 6.461 -9.751 1.00 95.19 142 ASP A C 1
ATOM 1120 O O . ASP A 1 142 ? -4.964 5.910 -9.123 1.00 95.19 142 ASP A O 1
ATOM 1124 N N . ASP A 1 143 ? -3.595 5.983 -10.903 1.00 96.00 143 ASP A N 1
ATOM 1125 C CA . ASP A 1 143 ? -4.140 4.790 -11.555 1.00 96.00 143 ASP A CA 1
ATOM 1126 C C . ASP A 1 143 ? -3.819 3.515 -10.770 1.00 96.00 143 ASP A C 1
ATOM 1128 O O . ASP A 1 143 ? -4.725 2.726 -10.489 1.00 96.00 143 ASP A O 1
ATOM 1132 N N . VAL A 1 144 ? -2.565 3.361 -10.327 1.00 97.25 144 VAL A N 1
ATOM 1133 C CA . VAL A 1 144 ? -2.146 2.228 -9.484 1.00 97.25 144 VAL A CA 1
ATOM 1134 C C . VAL A 1 144 ? -2.883 2.248 -8.149 1.00 97.25 144 VAL A C 1
ATOM 1136 O O . VAL A 1 144 ? -3.454 1.232 -7.756 1.00 97.25 144 VAL A O 1
ATOM 1139 N N . LEU A 1 145 ? -2.932 3.398 -7.468 1.00 97.25 145 LEU A N 1
ATOM 1140 C CA . LEU A 1 145 ? -3.620 3.492 -6.182 1.00 97.25 145 LEU A CA 1
ATOM 1141 C C . LEU A 1 145 ? -5.128 3.257 -6.329 1.00 97.25 145 LEU A C 1
ATOM 1143 O O . LEU A 1 145 ? -5.721 2.555 -5.512 1.00 97.25 145 LEU A O 1
ATOM 1147 N N . ARG A 1 146 ? -5.763 3.799 -7.375 1.00 96.88 146 ARG A N 1
ATOM 1148 C CA . ARG A 1 146 ? -7.191 3.584 -7.636 1.00 96.88 146 ARG A CA 1
ATOM 1149 C C . ARG A 1 146 ? -7.489 2.103 -7.833 1.00 96.88 146 ARG A C 1
ATOM 1151 O O . ARG A 1 146 ? -8.447 1.613 -7.236 1.00 96.88 146 ARG A O 1
ATOM 1158 N N . LEU A 1 147 ? -6.699 1.400 -8.645 1.00 97.31 147 LEU A N 1
ATOM 1159 C CA . LEU A 1 147 ? -6.891 -0.030 -8.882 1.00 97.31 147 LEU A CA 1
ATOM 1160 C C . LEU A 1 147 ? -6.635 -0.841 -7.606 1.00 97.31 147 LEU A C 1
ATOM 1162 O O . LEU A 1 147 ? -7.490 -1.627 -7.211 1.00 97.31 147 LEU A O 1
ATOM 1166 N N . MET A 1 148 ? -5.536 -0.567 -6.899 1.00 97.44 148 MET A N 1
ATOM 1167 C CA . MET A 1 148 ? -5.219 -1.207 -5.622 1.00 97.44 148 MET A CA 1
ATOM 1168 C C . MET A 1 148 ? -6.360 -1.052 -4.609 1.00 97.44 148 MET A C 1
ATOM 1170 O O . MET A 1 148 ? -6.824 -2.045 -4.060 1.00 97.44 148 MET A O 1
ATOM 1174 N N . LEU A 1 149 ? -6.871 0.166 -4.401 1.00 97.81 149 LEU A N 1
ATOM 1175 C CA . LEU A 1 149 ? -7.992 0.409 -3.488 1.00 97.81 149 LEU A CA 1
ATOM 1176 C C . LEU A 1 149 ? -9.288 -0.268 -3.949 1.00 97.81 149 LEU A C 1
ATOM 1178 O O . LEU A 1 149 ? -10.091 -0.667 -3.113 1.00 97.81 149 LEU A O 1
ATOM 1182 N N . THR A 1 150 ? -9.503 -0.394 -5.261 1.00 96.94 150 THR A N 1
ATOM 1183 C CA . THR A 1 150 ? -10.661 -1.118 -5.813 1.00 96.94 150 THR A CA 1
ATOM 1184 C C . THR A 1 150 ? -10.584 -2.598 -5.465 1.00 96.94 150 THR A C 1
ATOM 1186 O O . THR A 1 150 ? -11.567 -3.158 -4.992 1.00 96.94 150 THR A O 1
ATOM 1189 N N . ASN A 1 151 ? -9.411 -3.209 -5.643 1.00 96.06 151 ASN A N 1
ATOM 1190 C CA . ASN A 1 151 ? -9.199 -4.608 -5.293 1.00 96.06 151 ASN A CA 1
ATOM 1191 C C . ASN A 1 151 ? -9.344 -4.815 -3.782 1.00 96.06 151 ASN A C 1
ATOM 1193 O O . ASN A 1 151 ? -10.048 -5.725 -3.363 1.0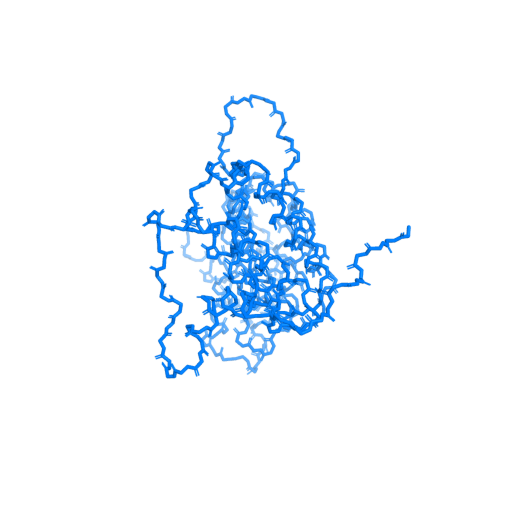0 96.06 151 ASN A O 1
ATOM 1197 N N . MET A 1 152 ? -8.763 -3.928 -2.965 1.00 96.75 152 MET A N 1
ATOM 1198 C CA . MET A 1 152 ? -8.8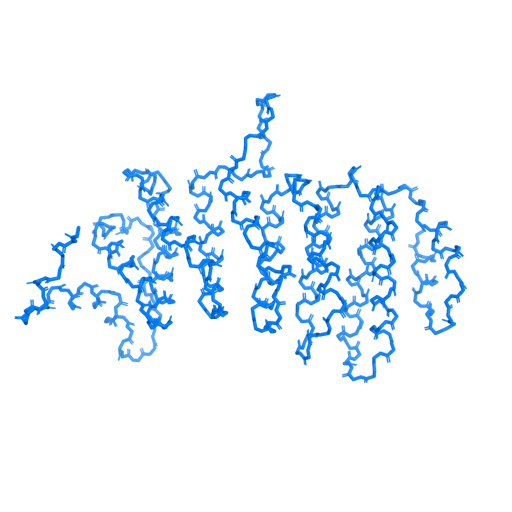91 -3.990 -1.505 1.00 96.75 152 MET A CA 1
ATOM 1199 C C . MET A 1 152 ? -10.347 -3.928 -1.025 1.00 96.75 152 MET A C 1
ATOM 1201 O O . MET A 1 152 ? -10.697 -4.652 -0.101 1.00 96.75 152 MET A O 1
ATOM 1205 N N . GLU A 1 153 ? -11.201 -3.091 -1.630 1.00 95.00 153 GLU A N 1
ATOM 1206 C CA . GLU A 1 153 ? -12.611 -2.928 -1.218 1.00 95.00 153 GLU A CA 1
ATOM 1207 C C . GLU A 1 153 ? -13.417 -4.238 -1.346 1.00 95.00 153 GLU A C 1
ATOM 1209 O O . GLU A 1 153 ? -14.329 -4.462 -0.555 1.00 95.00 153 GLU A O 1
ATOM 1214 N N . ALA A 1 154 ? -13.063 -5.119 -2.291 1.00 90.44 154 ALA A N 1
ATOM 1215 C CA . ALA A 1 154 ? -13.752 -6.391 -2.544 1.00 90.44 154 ALA A CA 1
ATOM 1216 C C . ALA A 1 154 ? -12.982 -7.642 -2.061 1.00 90.44 154 ALA A C 1
ATOM 1218 O O . ALA A 1 154 ? -13.463 -8.770 -2.218 1.00 90.44 154 ALA A O 1
ATOM 1219 N N . GLU A 1 155 ? -11.779 -7.475 -1.502 1.00 93.62 155 GLU A N 1
ATOM 1220 C CA . GLU A 1 155 ? -10.890 -8.597 -1.204 1.00 93.62 155 GLU A CA 1
ATOM 1221 C C . GLU A 1 155 ? -11.279 -9.326 0.087 1.00 93.62 155 GLU A C 1
ATOM 1223 O O . GLU A 1 155 ? -11.370 -8.741 1.167 1.00 93.62 155 GLU A O 1
ATOM 1228 N N . HIS A 1 156 ? -11.419 -10.645 -0.011 1.00 89.56 156 HIS A N 1
ATOM 1229 C CA . HIS A 1 156 ? -11.785 -11.520 1.103 1.00 89.56 156 HIS A CA 1
ATOM 1230 C C . HIS A 1 156 ? -10.682 -12.531 1.442 1.00 89.56 156 HIS A C 1
ATOM 1232 O O . HIS A 1 156 ? -10.647 -13.043 2.563 1.00 89.56 156 HIS A O 1
ATOM 1238 N N . LYS A 1 157 ? -9.737 -12.803 0.529 1.00 91.12 157 LYS A N 1
ATOM 1239 C CA . LYS A 1 157 ? -8.619 -13.714 0.791 1.00 91.12 157 LYS A CA 1
ATOM 1240 C C . LYS A 1 157 ? -7.627 -13.049 1.737 1.00 91.12 157 LYS A C 1
ATOM 1242 O O . LYS A 1 157 ? -6.949 -12.086 1.380 1.00 91.12 157 LYS A O 1
ATOM 1247 N N . VAL A 1 158 ? -7.477 -13.621 2.929 1.00 90.12 158 VAL A N 1
ATOM 1248 C CA . VAL A 1 158 ? -6.608 -13.089 3.993 1.00 90.12 158 VAL A CA 1
ATOM 1249 C C . VAL A 1 158 ? -5.174 -12.833 3.501 1.00 90.12 158 VAL A C 1
ATOM 1251 O O . VAL A 1 158 ? -4.594 -11.793 3.805 1.00 90.12 158 VAL A O 1
ATOM 1254 N N . ALA A 1 159 ? -4.618 -13.725 2.671 1.00 92.00 159 ALA A N 1
ATOM 1255 C CA . ALA A 1 159 ? -3.278 -13.559 2.103 1.00 92.00 159 ALA A CA 1
ATOM 1256 C C . ALA A 1 159 ? -3.137 -12.280 1.250 1.00 92.00 159 ALA A C 1
ATOM 1258 O O . ALA A 1 159 ? -2.185 -11.524 1.436 1.00 92.00 159 ALA A O 1
ATOM 1259 N N . LEU A 1 160 ? -4.098 -11.993 0.363 1.00 93.06 160 LEU A N 1
ATOM 1260 C CA . LEU A 1 160 ? -4.087 -10.769 -0.450 1.00 93.06 160 LEU A CA 1
ATOM 1261 C C . LEU A 1 160 ? -4.347 -9.528 0.398 1.00 93.06 160 LEU A C 1
ATOM 1263 O O . LEU A 1 160 ? -3.674 -8.513 0.220 1.00 93.06 160 LEU A O 1
ATOM 1267 N N . ARG A 1 161 ? -5.265 -9.615 1.370 1.00 94.00 161 ARG A N 1
ATOM 1268 C CA . ARG A 1 161 ? -5.515 -8.514 2.308 1.00 94.00 161 ARG A CA 1
ATOM 1269 C C . ARG A 1 161 ? -4.238 -8.097 3.028 1.00 94.00 161 ARG A C 1
ATOM 1271 O O . ARG A 1 161 ? -3.955 -6.904 3.074 1.00 94.00 161 ARG A O 1
ATOM 1278 N N . ARG A 1 162 ? -3.433 -9.053 3.502 1.00 93.69 162 ARG A N 1
ATOM 1279 C CA . ARG A 1 162 ? -2.135 -8.783 4.145 1.00 93.69 162 ARG A CA 1
ATOM 1280 C C . ARG A 1 162 ? -1.145 -8.097 3.211 1.00 93.69 162 ARG A C 1
ATOM 1282 O O . ARG A 1 162 ? -0.467 -7.156 3.630 1.00 93.69 162 ARG A O 1
ATOM 1289 N N . VAL A 1 163 ? -1.063 -8.547 1.959 1.00 95.69 163 VAL A N 1
ATOM 1290 C CA . VAL A 1 163 ? -0.178 -7.950 0.948 1.00 95.69 163 VAL A CA 1
ATOM 1291 C C . VAL A 1 163 ? -0.580 -6.505 0.671 1.00 95.69 163 VAL A C 1
ATOM 1293 O O . VAL A 1 163 ? 0.251 -5.603 0.792 1.00 95.69 163 VAL A O 1
ATOM 1296 N N . TYR A 1 164 ? -1.860 -6.259 0.392 1.00 97.00 164 TYR A N 1
ATOM 1297 C CA . TYR A 1 164 ? -2.349 -4.910 0.139 1.00 97.00 164 TYR A CA 1
ATOM 1298 C C . TYR A 1 164 ? -2.229 -4.001 1.365 1.00 97.00 164 TYR A C 1
ATOM 1300 O O . TYR A 1 164 ? -1.755 -2.875 1.238 1.00 97.00 164 TYR A O 1
ATOM 1308 N N . ALA A 1 165 ? -2.590 -4.487 2.556 1.00 96.62 165 ALA A N 1
ATOM 1309 C CA . ALA A 1 165 ? -2.444 -3.735 3.798 1.00 96.62 165 ALA A CA 1
ATOM 1310 C C . ALA A 1 165 ? -0.982 -3.337 4.035 1.00 96.62 165 ALA A C 1
ATOM 1312 O O . ALA A 1 165 ? -0.712 -2.198 4.398 1.00 96.62 165 ALA A O 1
ATOM 1313 N N . SER A 1 166 ? -0.031 -4.237 3.769 1.00 96.44 166 SER A N 1
ATOM 1314 C CA . SER A 1 166 ? 1.402 -3.959 3.931 1.00 96.44 166 SER A CA 1
ATOM 1315 C C . SER A 1 166 ? 1.924 -2.902 2.956 1.00 96.44 166 SER A C 1
ATOM 1317 O O . SER A 1 166 ? 2.778 -2.104 3.339 1.00 96.44 166 SER A O 1
ATOM 1319 N N . ALA A 1 167 ? 1.410 -2.879 1.724 1.00 97.56 167 ALA A N 1
ATOM 1320 C CA . ALA A 1 167 ? 1.794 -1.900 0.710 1.00 97.56 167 ALA A CA 1
ATOM 1321 C C . ALA A 1 167 ? 1.112 -0.533 0.908 1.00 97.56 167 ALA A C 1
ATOM 1323 O O . ALA A 1 167 ? 1.699 0.501 0.589 1.00 97.56 167 ALA A O 1
ATOM 1324 N N . LEU A 1 168 ? -0.114 -0.507 1.443 1.00 98.19 168 LEU A N 1
ATOM 1325 C CA . LEU A 1 168 ? -0.966 0.685 1.468 1.00 98.19 168 LEU A CA 1
ATOM 1326 C C . LEU A 1 168 ? -0.302 1.919 2.113 1.00 98.19 168 LEU A C 1
ATOM 1328 O O . LEU A 1 168 ? -0.338 2.975 1.478 1.00 98.19 168 LEU A O 1
ATOM 1332 N N . PRO A 1 169 ? 0.343 1.837 3.298 1.00 97.81 169 PRO A N 1
ATOM 1333 C CA . PRO A 1 169 ? 1.001 2.992 3.908 1.00 97.81 169 PRO A CA 1
ATOM 1334 C C . PRO A 1 169 ? 2.012 3.673 2.987 1.00 97.81 169 PRO A C 1
ATOM 1336 O O . PRO A 1 169 ? 2.064 4.89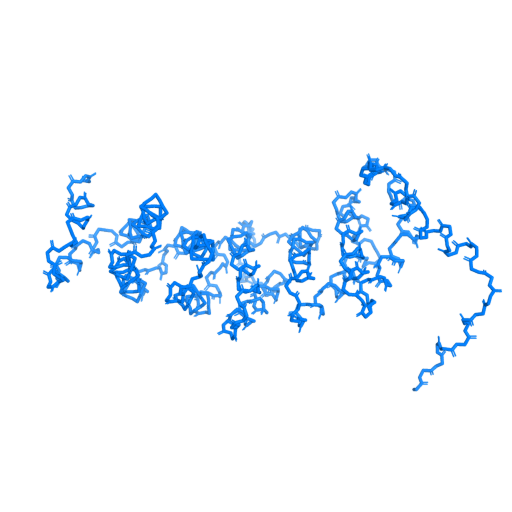7 2.944 1.00 97.81 169 PRO A O 1
ATOM 1339 N N . LEU A 1 170 ? 2.758 2.890 2.204 1.00 97.38 170 LEU A N 1
ATOM 1340 C CA . LEU A 1 170 ? 3.811 3.391 1.321 1.00 97.38 170 LEU A CA 1
ATOM 1341 C C . LEU A 1 170 ? 3.239 4.161 0.136 1.00 97.38 170 LEU A C 1
ATOM 1343 O O . LEU A 1 170 ? 3.780 5.190 -0.263 1.00 97.38 170 LEU A O 1
ATOM 1347 N N . TYR A 1 171 ? 2.120 3.687 -0.411 1.00 97.38 171 TYR A N 1
ATOM 1348 C CA . TYR A 1 171 ? 1.408 4.413 -1.455 1.00 97.38 171 TYR A CA 1
ATOM 1349 C C . TYR A 1 171 ? 0.751 5.680 -0.905 1.00 97.38 171 TYR A C 1
ATOM 1351 O O . TYR A 1 171 ? 0.811 6.716 -1.562 1.00 97.38 171 TYR A O 1
ATOM 1359 N N . VAL A 1 172 ? 0.184 5.640 0.305 1.00 96.69 172 VAL A N 1
ATOM 1360 C CA . VAL A 1 172 ? -0.347 6.842 0.971 1.00 96.69 172 VAL A CA 1
ATOM 1361 C C . VAL A 1 172 ? 0.764 7.877 1.184 1.00 96.69 172 VAL A C 1
ATOM 1363 O O . VAL A 1 172 ? 0.585 9.037 0.812 1.00 96.69 172 VAL A O 1
ATOM 1366 N N . ASP A 1 173 ? 1.929 7.453 1.678 1.00 95.38 173 ASP A N 1
ATOM 1367 C CA . ASP A 1 173 ? 3.111 8.309 1.845 1.00 95.38 173 ASP A CA 1
ATOM 1368 C C . ASP A 1 173 ? 3.590 8.889 0.514 1.00 95.38 173 ASP A C 1
ATOM 1370 O O . ASP A 1 173 ? 3.885 10.082 0.414 1.00 95.38 173 ASP A O 1
ATOM 1374 N N . ARG A 1 174 ? 3.597 8.077 -0.550 1.00 94.38 174 ARG A N 1
ATOM 1375 C CA . ARG A 1 174 ? 3.978 8.536 -1.889 1.00 94.38 174 ARG A CA 1
ATOM 1376 C C . ARG A 1 174 ? 3.034 9.603 -2.442 1.00 94.38 174 ARG A C 1
ATOM 1378 O O . ARG A 1 174 ? 3.476 10.491 -3.172 1.00 94.38 174 ARG A O 1
ATOM 1385 N N . MET A 1 175 ? 1.745 9.516 -2.122 1.00 93.38 175 MET A N 1
ATOM 1386 C CA . MET A 1 175 ? 0.753 10.499 -2.554 1.00 93.38 175 MET A CA 1
ATOM 1387 C C . MET A 1 175 ? 0.842 11.809 -1.765 1.00 93.38 175 MET A C 1
ATOM 1389 O O . MET A 1 175 ? 0.577 12.872 -2.331 1.00 93.38 175 MET A O 1
ATOM 1393 N N . GLY A 1 176 ? 1.186 11.759 -0.475 1.00 92.31 176 GLY A N 1
ATOM 1394 C CA . GLY A 1 176 ? 1.145 12.928 0.404 1.00 92.31 176 GLY A CA 1
ATOM 1395 C C . GLY A 1 176 ? -0.234 13.599 0.375 1.00 92.31 176 GLY A C 1
ATOM 1396 O O . GLY A 1 176 ? -1.265 12.928 0.367 1.00 92.31 176 GLY A O 1
ATOM 1397 N N . VAL A 1 177 ? -0.279 14.932 0.270 1.00 90.88 177 VAL A N 1
ATOM 1398 C CA . VAL A 1 177 ? -1.538 15.712 0.222 1.00 90.88 177 VAL A CA 1
ATOM 1399 C C . VAL A 1 177 ? -2.453 15.287 -0.941 1.00 90.88 177 VAL A C 1
ATOM 1401 O O . VAL A 1 177 ? -3.681 15.377 -0.837 1.00 90.88 177 VAL A O 1
ATOM 1404 N N . ALA A 1 178 ? -1.896 14.752 -2.038 1.00 91.56 178 ALA A N 1
ATOM 1405 C CA . ALA A 1 178 ? -2.684 14.290 -3.183 1.00 91.56 178 ALA A CA 1
ATOM 1406 C C . ALA A 1 178 ? -3.614 13.107 -2.844 1.00 91.56 178 ALA A C 1
ATOM 1408 O O . ALA A 1 178 ? -4.567 12.854 -3.590 1.00 91.56 178 ALA A O 1
ATOM 1409 N N . ILE A 1 179 ? -3.417 12.441 -1.695 1.00 93.56 179 ILE A N 1
ATOM 1410 C CA . ILE A 1 179 ? -4.311 11.387 -1.199 1.00 93.56 179 ILE A CA 1
ATOM 1411 C C . ILE A 1 179 ? -5.757 11.868 -1.029 1.00 93.56 179 ILE A C 1
ATOM 1413 O O . ILE A 1 179 ? -6.694 11.077 -1.143 1.00 93.56 179 ILE A O 1
ATOM 1417 N N . CYS A 1 180 ? -5.962 13.182 -0.876 1.00 92.12 180 CYS A N 1
ATOM 1418 C CA . CYS A 1 180 ? -7.272 13.826 -0.809 1.00 92.12 180 CYS A CA 1
ATOM 1419 C C . CYS A 1 180 ? -8.226 13.435 -1.955 1.00 92.12 180 CYS A C 1
ATOM 1421 O O . CYS A 1 180 ? -9.444 13.496 -1.771 1.00 92.12 180 CYS A O 1
ATOM 1423 N N . ARG A 1 181 ? -7.702 13.048 -3.130 1.00 91.62 181 ARG A N 1
ATOM 1424 C CA . ARG A 1 181 ? -8.492 12.578 -4.288 1.00 91.62 181 ARG A CA 1
ATOM 1425 C C . ARG A 1 181 ? -9.073 11.181 -4.101 1.00 91.62 181 ARG A C 1
ATOM 1427 O O . ARG A 1 181 ? -10.125 10.880 -4.655 1.00 91.62 181 ARG A O 1
ATOM 1434 N N . HIS A 1 182 ? -8.398 10.352 -3.312 1.00 94.69 182 HIS A N 1
ATOM 1435 C CA . HIS A 1 182 ? -8.735 8.945 -3.098 1.00 94.69 182 HIS A CA 1
ATOM 1436 C C . HIS A 1 182 ? -9.404 8.694 -1.745 1.00 94.69 182 HIS A C 1
ATOM 1438 O O . HIS A 1 182 ? -9.907 7.597 -1.521 1.00 94.69 182 HIS A O 1
ATOM 1444 N N . MET A 1 183 ? -9.484 9.707 -0.871 1.00 92.38 183 MET A N 1
ATOM 1445 C CA . MET A 1 183 ? -10.000 9.573 0.500 1.00 92.38 183 MET A CA 1
ATOM 1446 C C . MET A 1 183 ? -11.349 8.867 0.607 1.00 92.38 183 MET A C 1
ATOM 1448 O O . MET A 1 183 ? -11.520 8.032 1.480 1.00 92.38 183 MET A O 1
ATOM 1452 N N . ARG A 1 184 ? -12.308 9.136 -0.291 1.00 93.38 184 ARG A N 1
ATOM 1453 C CA . ARG A 1 184 ? -13.628 8.484 -0.213 1.00 93.38 184 ARG A CA 1
ATOM 1454 C C . ARG A 1 184 ? -13.529 6.955 -0.264 1.00 93.38 184 ARG A C 1
ATOM 1456 O O . ARG A 1 184 ? -14.286 6.292 0.436 1.00 93.38 184 ARG A O 1
ATOM 1463 N N . ARG A 1 185 ? -12.648 6.409 -1.108 1.00 95.75 185 ARG A N 1
ATOM 1464 C CA . ARG A 1 185 ? -12.438 4.959 -1.210 1.00 95.75 185 ARG A CA 1
ATOM 1465 C C . ARG A 1 185 ? -11.442 4.470 -0.164 1.00 95.75 185 ARG A C 1
ATOM 1467 O O . ARG A 1 185 ? -11.653 3.406 0.401 1.00 95.75 185 ARG A O 1
ATOM 1474 N N . LEU A 1 186 ? -10.411 5.263 0.126 1.00 96.19 186 LEU A N 1
ATOM 1475 C CA . LEU A 1 186 ? -9.437 4.945 1.165 1.00 96.19 186 LEU A CA 1
ATOM 1476 C C . LEU A 1 186 ? -10.109 4.760 2.530 1.00 96.19 186 LEU A C 1
ATOM 1478 O O . LEU A 1 186 ? -9.833 3.762 3.178 1.00 96.19 186 LEU A O 1
ATOM 1482 N N . ASP A 1 187 ? -11.044 5.631 2.918 1.00 93.81 187 ASP A N 1
ATOM 1483 C CA . ASP A 1 187 ? -11.810 5.476 4.160 1.00 93.81 187 ASP A CA 1
ATOM 1484 C C . ASP A 1 187 ? -12.552 4.142 4.196 1.00 93.81 187 ASP A C 1
ATOM 1486 O O . ASP A 1 187 ? -12.442 3.400 5.161 1.00 93.81 187 ASP A O 1
ATOM 1490 N N . ARG A 1 188 ? -13.271 3.785 3.126 1.00 95.38 188 ARG A N 1
ATOM 1491 C CA . ARG A 1 188 ? -14.012 2.513 3.074 1.00 95.38 188 ARG A CA 1
ATOM 1492 C C . ARG A 1 188 ? -13.095 1.312 3.261 1.00 95.38 188 ARG A C 1
ATOM 1494 O O . ARG A 1 188 ? -13.413 0.420 4.038 1.00 95.38 188 ARG A O 1
ATOM 1501 N N . VAL A 1 189 ? -11.958 1.316 2.568 1.00 96.81 189 VAL A N 1
ATOM 1502 C CA . VAL A 1 189 ? -10.954 0.253 2.660 1.00 96.81 189 VAL A CA 1
ATOM 1503 C C . VAL A 1 189 ? -10.361 0.197 4.063 1.00 96.81 189 VAL A C 1
ATOM 1505 O O . VAL A 1 189 ? -10.323 -0.871 4.664 1.00 96.81 189 VAL A O 1
ATOM 1508 N N . VAL A 1 190 ? -9.920 1.335 4.601 1.00 96.38 190 VAL A N 1
ATOM 1509 C CA . VAL A 1 190 ? -9.288 1.411 5.920 1.00 96.38 190 VAL A CA 1
ATOM 1510 C C . VAL A 1 190 ? -10.258 0.930 6.994 1.00 96.38 190 VAL A C 1
ATOM 1512 O O . VAL A 1 190 ? -9.940 0.001 7.729 1.00 96.38 190 VAL A O 1
ATOM 1515 N N . LEU A 1 191 ? -11.460 1.503 7.049 1.00 94.88 191 LEU A N 1
ATOM 1516 C CA . LEU A 1 191 ? -12.443 1.161 8.073 1.00 94.88 191 LEU A CA 1
ATOM 1517 C C . LEU A 1 191 ? -12.909 -0.298 7.935 1.00 94.88 191 LEU A C 1
ATOM 1519 O O . LEU A 1 191 ? -12.916 -1.024 8.924 1.00 94.88 191 LEU A O 1
ATOM 1523 N N . GLY A 1 192 ? -13.168 -0.782 6.714 1.00 94.50 192 GLY A N 1
ATOM 1524 C CA . GLY A 1 192 ? -13.536 -2.185 6.482 1.00 94.50 192 GLY A CA 1
ATOM 1525 C C . GLY A 1 192 ? -12.425 -3.187 6.828 1.00 94.50 192 GLY A C 1
ATOM 1526 O O . GLY A 1 192 ? -12.697 -4.337 7.175 1.00 94.50 192 GLY A O 1
ATOM 1527 N N . TYR A 1 193 ? -11.156 -2.777 6.774 1.00 94.94 193 TYR A N 1
ATOM 1528 C CA . TYR A 1 193 ? -10.046 -3.608 7.240 1.00 94.94 193 TYR A CA 1
ATOM 1529 C C . TYR A 1 193 ? -9.882 -3.613 8.758 1.00 94.94 193 TYR A C 1
ATOM 1531 O O . TYR A 1 193 ? -9.394 -4.611 9.277 1.00 94.94 193 TYR A O 1
ATOM 1539 N N . LEU A 1 194 ? -10.296 -2.561 9.467 1.00 94.38 194 LEU A N 1
ATOM 1540 C CA . LEU A 1 194 ? -10.285 -2.550 10.933 1.00 94.38 194 LEU A CA 1
ATOM 1541 C C . LEU A 1 194 ? -11.351 -3.478 11.524 1.00 94.38 194 LEU A C 1
ATOM 1543 O O . LEU A 1 194 ? -11.105 -4.089 12.562 1.00 94.38 194 LEU A O 1
ATOM 1547 N N . GLU A 1 195 ? -12.502 -3.600 10.857 1.00 91.19 195 GLU A N 1
ATOM 1548 C CA . GLU A 1 195 ? -13.619 -4.436 11.319 1.00 91.19 195 GLU A CA 1
ATOM 1549 C C . GLU A 1 195 ? -13.361 -5.938 11.177 1.00 91.19 195 GLU A C 1
ATOM 1551 O O . GLU A 1 195 ? -13.915 -6.733 11.933 1.00 91.19 195 GLU A O 1
ATOM 1556 N N . VAL A 1 196 ? -12.535 -6.353 10.213 1.00 87.94 196 VAL A N 1
ATOM 1557 C CA . VAL A 1 196 ? -12.274 -7.778 9.989 1.00 87.94 196 VAL A CA 1
ATOM 1558 C C . VAL A 1 196 ? -11.011 -8.207 10.719 1.00 87.94 196 VAL A C 1
ATOM 1560 O O . VAL A 1 196 ? -9.911 -7.749 10.412 1.00 87.94 196 VAL A O 1
ATOM 1563 N N . ARG A 1 197 ? -11.183 -9.140 11.655 1.00 82.19 197 ARG A N 1
ATOM 1564 C CA . ARG A 1 197 ? -10.094 -9.779 12.394 1.00 82.19 197 ARG A CA 1
ATOM 1565 C C . ARG A 1 197 ? -9.150 -10.530 11.449 1.00 82.19 197 ARG A C 1
ATOM 1567 O O . ARG A 1 197 ? -9.605 -11.251 10.558 1.00 82.19 197 ARG A O 1
ATOM 1574 N N . ASP A 1 198 ? -7.843 -10.385 11.662 1.00 75.19 198 ASP A N 1
ATOM 1575 C CA . ASP A 1 198 ? -6.819 -11.155 10.957 1.00 75.19 198 ASP A CA 1
ATOM 1576 C C . ASP A 1 198 ? -6.198 -12.170 11.934 1.00 75.19 198 ASP A C 1
ATOM 1578 O O . ASP A 1 198 ? -5.391 -11.781 12.778 1.00 75.19 198 ASP A O 1
ATOM 1582 N N . PRO A 1 199 ? -6.532 -13.472 11.838 1.00 64.94 199 PRO A N 1
ATOM 1583 C CA . PRO A 1 199 ? -6.143 -14.475 12.836 1.00 64.94 199 PRO A CA 1
ATOM 1584 C C . PRO A 1 199 ? -4.626 -14.732 12.961 1.00 64.94 199 PRO A C 1
ATOM 1586 O O . PRO A 1 199 ? -4.221 -15.556 13.772 1.00 64.94 199 PRO A O 1
ATOM 1589 N N . SER A 1 200 ? -3.761 -14.047 12.199 1.00 65.62 200 SER A N 1
ATOM 1590 C CA . SER A 1 200 ? -2.307 -14.046 12.433 1.00 65.62 200 SER A CA 1
ATOM 1591 C C . SER A 1 200 ? -1.814 -12.655 12.820 1.00 65.62 200 SER A C 1
ATOM 1593 O O . SER A 1 200 ? -1.992 -11.743 12.015 1.00 65.62 200 SER A O 1
ATOM 1595 N N . GLU A 1 201 ? -1.127 -12.499 13.959 1.00 77.06 201 GLU A N 1
ATOM 1596 C CA . GLU A 1 201 ? -0.330 -11.311 14.357 1.00 77.06 201 GLU A CA 1
ATOM 1597 C C . GLU A 1 201 ? -0.967 -9.914 14.107 1.00 77.06 201 GLU A C 1
ATOM 1599 O O . GLU A 1 201 ? -0.276 -8.897 14.136 1.00 77.06 201 GLU A O 1
ATOM 1604 N N . GLU A 1 202 ? -2.260 -9.838 13.793 1.00 86.81 202 GLU A N 1
ATOM 1605 C CA . GLU A 1 202 ? -3.025 -8.650 13.405 1.00 86.81 202 GLU A CA 1
ATOM 1606 C C . GLU A 1 202 ? -2.301 -7.674 12.457 1.00 86.81 202 GLU A C 1
ATOM 1608 O O . GLU A 1 202 ? -2.514 -6.455 12.473 1.00 86.81 202 GLU A O 1
ATOM 1613 N N . ARG A 1 203 ? -1.441 -8.217 11.582 1.00 88.69 203 ARG A N 1
ATOM 1614 C CA . ARG A 1 203 ? -0.554 -7.426 10.714 1.00 88.69 203 ARG A CA 1
ATOM 1615 C C . ARG A 1 203 ? -1.349 -6.500 9.802 1.00 88.69 203 ARG A C 1
ATOM 1617 O O . ARG A 1 203 ? -0.962 -5.348 9.617 1.00 88.69 203 ARG A O 1
ATOM 1624 N N . SER A 1 204 ? -2.464 -6.982 9.254 1.00 93.19 204 SER A N 1
ATOM 1625 C CA . SER A 1 204 ? -3.313 -6.193 8.357 1.00 93.19 204 SER A CA 1
ATOM 1626 C C . SER A 1 204 ? -3.896 -4.965 9.059 1.00 93.19 204 SER A C 1
ATOM 1628 O O . SER A 1 204 ? -3.773 -3.856 8.536 1.00 93.19 204 SER A O 1
ATOM 1630 N N . ARG A 1 205 ? -4.466 -5.141 10.262 1.00 94.44 205 ARG A N 1
ATOM 1631 C CA . ARG A 1 205 ? -5.080 -4.051 11.037 1.00 94.44 205 ARG A CA 1
ATOM 1632 C C . ARG A 1 205 ? -4.036 -3.016 11.460 1.00 94.44 205 ARG A C 1
ATOM 1634 O O . ARG A 1 205 ? -4.248 -1.828 11.237 1.00 94.44 205 ARG A O 1
ATOM 1641 N N . LEU A 1 206 ? -2.860 -3.450 11.928 1.00 95.75 206 LEU A N 1
ATOM 1642 C CA . LEU A 1 206 ? -1.742 -2.549 12.255 1.00 95.75 206 LEU A CA 1
ATOM 1643 C C . LEU A 1 206 ? -1.285 -1.710 11.054 1.00 95.75 206 LEU A C 1
ATOM 1645 O O . LEU A 1 206 ? -1.082 -0.500 11.167 1.00 95.75 206 LEU A O 1
ATOM 1649 N N . LYS A 1 207 ? -1.122 -2.329 9.879 1.00 96.56 207 LYS A N 1
ATOM 1650 C CA . LYS A 1 207 ? -0.686 -1.603 8.677 1.00 96.56 207 LYS A CA 1
ATOM 1651 C C . LYS A 1 207 ? -1.750 -0.626 8.181 1.00 96.56 207 LYS A C 1
ATOM 1653 O O . LYS A 1 207 ? -1.410 0.469 7.742 1.00 96.56 207 LYS A O 1
ATOM 1658 N N . VAL A 1 208 ? -3.027 -0.973 8.301 1.00 97.25 208 VAL A N 1
ATOM 1659 C CA . VAL A 1 208 ? -4.132 -0.082 7.934 1.00 97.25 208 VAL A CA 1
ATOM 1660 C C . VAL A 1 208 ? -4.289 1.082 8.919 1.00 97.25 208 VAL A C 1
ATOM 1662 O O . VAL A 1 208 ? -4.489 2.209 8.468 1.00 97.25 208 VAL A O 1
ATOM 1665 N N . LEU A 1 209 ? -4.089 0.869 10.226 1.00 97.75 209 LEU A N 1
ATOM 1666 C CA . LEU A 1 209 ? -3.972 1.961 11.204 1.00 97.75 209 LEU A CA 1
ATOM 1667 C C . LEU A 1 209 ? -2.830 2.910 10.831 1.00 97.75 209 LEU A C 1
ATOM 1669 O O . LEU A 1 209 ? -3.004 4.127 10.833 1.00 97.75 209 LEU A O 1
ATOM 1673 N N . ARG A 1 210 ? -1.679 2.376 10.405 1.00 98.00 210 ARG A N 1
ATOM 1674 C CA . ARG A 1 210 ? -0.577 3.219 9.928 1.00 98.00 210 ARG A CA 1
ATOM 1675 C C . ARG A 1 210 ? -0.957 4.038 8.688 1.00 98.00 210 ARG A C 1
ATOM 1677 O O . ARG A 1 210 ? -0.633 5.223 8.622 1.00 98.00 210 ARG A O 1
ATOM 1684 N N . ALA A 1 211 ? -1.663 3.442 7.727 1.00 97.88 211 ALA A N 1
ATOM 1685 C CA . ALA A 1 211 ? -2.173 4.164 6.560 1.00 97.88 211 ALA A CA 1
ATOM 1686 C C . ALA A 1 211 ? -3.172 5.269 6.954 1.00 97.88 211 ALA A C 1
ATOM 1688 O O . ALA A 1 211 ? -3.119 6.362 6.388 1.00 97.88 211 ALA A O 1
ATOM 1689 N N . LEU A 1 212 ? -4.029 5.015 7.951 1.00 97.50 212 LEU A N 1
ATOM 1690 C CA . LEU A 1 212 ? -4.954 6.000 8.514 1.00 97.50 212 LEU A CA 1
ATOM 1691 C C . LEU A 1 212 ? -4.205 7.181 9.141 1.00 97.50 212 LEU A C 1
ATOM 1693 O O . LEU A 1 212 ? -4.518 8.326 8.828 1.00 97.50 212 LEU A O 1
ATOM 1697 N N . GLN A 1 213 ? -3.170 6.931 9.949 1.00 97.19 213 GLN A N 1
ATOM 1698 C CA . GLN A 1 213 ? -2.337 8.000 10.518 1.00 97.19 213 GLN A CA 1
ATOM 1699 C C . GLN A 1 213 ? -1.709 8.874 9.429 1.00 97.19 213 GLN A C 1
ATOM 1701 O O . GLN A 1 213 ? -1.731 10.101 9.524 1.00 97.19 213 GLN A O 1
ATOM 1706 N N . ASN A 1 214 ? -1.153 8.250 8.386 1.00 96.56 214 ASN A N 1
ATOM 1707 C CA . ASN A 1 214 ? -0.548 8.969 7.268 1.00 96.56 214 ASN A CA 1
ATOM 1708 C C . ASN A 1 214 ? -1.602 9.812 6.526 1.00 96.56 214 ASN A C 1
ATOM 1710 O O . ASN A 1 214 ? -1.377 10.992 6.263 1.00 96.56 214 ASN A O 1
ATOM 1714 N N . MET A 1 215 ? -2.787 9.251 6.270 1.00 95.62 215 MET A N 1
ATOM 1715 C CA . MET A 1 215 ? -3.906 9.984 5.675 1.00 95.62 215 MET A CA 1
ATOM 1716 C C . MET A 1 215 ? -4.324 11.189 6.526 1.00 95.62 215 MET A C 1
ATOM 1718 O O . MET A 1 215 ? -4.462 12.278 5.972 1.00 95.62 215 MET A O 1
ATOM 1722 N N . ILE A 1 216 ? -4.478 11.025 7.845 1.00 94.88 216 ILE A N 1
ATOM 1723 C CA . ILE A 1 216 ? -4.848 12.118 8.759 1.00 94.88 216 ILE A CA 1
ATOM 1724 C C . ILE A 1 216 ? -3.813 13.245 8.687 1.00 94.88 216 ILE A C 1
ATOM 1726 O O . ILE A 1 216 ? -4.186 14.405 8.533 1.00 94.88 216 ILE A O 1
ATOM 1730 N N . ARG A 1 217 ? -2.514 12.912 8.720 1.00 94.44 217 ARG A N 1
ATOM 1731 C CA . ARG A 1 217 ? -1.422 13.898 8.644 1.00 94.44 217 ARG A CA 1
ATOM 1732 C C . ARG A 1 217 ? -1.418 14.668 7.321 1.00 94.44 217 ARG A C 1
ATOM 1734 O O . ARG A 1 217 ? -1.287 15.889 7.325 1.00 94.44 217 ARG A O 1
ATOM 1741 N N . PHE A 1 218 ? -1.572 13.985 6.186 1.00 93.25 218 PHE A N 1
ATOM 1742 C CA . PHE A 1 218 ? -1.511 14.636 4.871 1.00 93.25 218 PHE A CA 1
ATOM 1743 C C . PHE A 1 218 ? -2.795 15.367 4.478 1.00 93.25 218 PHE A C 1
ATOM 1745 O O . PHE A 1 218 ? -2.741 16.354 3.745 1.00 93.25 218 PHE A O 1
ATOM 1752 N N . ALA A 1 219 ? -3.947 14.874 4.926 1.00 91.25 219 ALA A N 1
ATOM 1753 C CA . ALA A 1 219 ? -5.259 15.399 4.570 1.00 91.25 219 ALA A CA 1
ATOM 1754 C C . ALA A 1 219 ? -5.950 16.118 5.736 1.00 91.25 219 ALA A C 1
ATOM 1756 O O . ALA A 1 219 ? -7.173 16.287 5.702 1.00 91.25 219 ALA A O 1
ATOM 1757 N N . TRP A 1 220 ? -5.180 16.584 6.728 1.00 88.38 220 TRP A N 1
ATOM 1758 C CA . TRP A 1 220 ? -5.677 17.231 7.947 1.00 88.38 220 TRP A CA 1
ATOM 1759 C C . TRP A 1 220 ? -6.788 18.274 7.714 1.00 88.38 220 TRP A C 1
ATOM 1761 O O . TRP A 1 220 ? -7.784 18.207 8.437 1.00 88.38 220 TRP A O 1
ATOM 1771 N N . PRO A 1 221 ? -6.758 19.147 6.671 1.00 85.81 221 PRO A N 1
ATOM 1772 C CA . PRO A 1 221 ? -7.804 20.161 6.496 1.00 85.81 221 PRO A CA 1
ATOM 1773 C C . PRO A 1 221 ? -9.178 19.559 6.185 1.00 85.81 221 PRO A C 1
ATOM 1775 O O . PRO A 1 221 ? -10.205 20.213 6.339 1.00 85.81 221 PRO A O 1
ATOM 1778 N N . ARG A 1 222 ? -9.211 18.319 5.688 1.00 89.12 222 ARG A N 1
ATOM 1779 C CA . ARG A 1 222 ? -10.432 17.619 5.279 1.00 89.12 222 ARG A CA 1
ATOM 1780 C C . ARG A 1 222 ? -10.912 16.602 6.317 1.00 89.12 222 ARG A C 1
ATOM 1782 O O . ARG A 1 222 ? -12.005 16.055 6.145 1.00 89.12 222 ARG A O 1
ATOM 1789 N N . MET A 1 223 ? -10.134 16.357 7.375 1.00 88.44 223 MET A N 1
ATOM 1790 C CA . MET A 1 223 ? -10.443 15.336 8.380 1.00 88.44 223 MET A CA 1
ATOM 1791 C C . MET A 1 223 ? -11.624 15.708 9.277 1.00 88.44 223 MET A C 1
ATOM 1793 O O . MET A 1 223 ? -12.379 14.820 9.662 1.00 88.44 223 MET A O 1
ATOM 1797 N N . THR A 1 224 ? -11.857 16.997 9.534 1.00 86.75 224 THR A N 1
ATOM 1798 C CA . THR A 1 224 ? -12.969 17.487 10.373 1.00 86.75 224 THR A CA 1
ATOM 1799 C C . THR A 1 224 ? -14.331 16.960 9.912 1.00 86.75 224 THR A C 1
ATOM 1801 O O . THR A 1 224 ? -15.104 16.442 10.711 1.00 86.75 224 THR A O 1
ATOM 1804 N N . SER A 1 225 ? -14.593 16.989 8.602 1.00 87.25 225 SER A N 1
ATOM 1805 C CA . SER A 1 225 ? -15.843 16.489 8.001 1.00 87.25 225 SER A CA 1
ATOM 1806 C C . SER A 1 225 ? -16.052 14.971 8.119 1.00 87.25 225 SER A C 1
ATOM 1808 O O . SER A 1 225 ? -17.155 14.479 7.892 1.00 87.25 225 SER A O 1
ATOM 1810 N N . ARG A 1 226 ? -14.995 14.220 8.440 1.00 87.81 226 ARG A N 1
ATOM 1811 C CA . ARG A 1 226 ? -14.977 12.748 8.505 1.00 87.81 226 ARG A CA 1
ATOM 1812 C C . ARG A 1 226 ? -14.760 12.227 9.920 1.00 87.81 226 ARG A C 1
ATOM 1814 O O . ARG A 1 226 ? -14.842 11.018 10.132 1.00 87.81 226 ARG A O 1
ATOM 1821 N N . ALA A 1 227 ? -14.509 13.125 10.870 1.00 88.00 227 ALA A N 1
ATOM 1822 C CA . ALA A 1 227 ? -14.100 12.778 12.218 1.00 88.00 227 ALA A CA 1
ATOM 1823 C C . ALA A 1 227 ? -15.100 11.840 12.900 1.00 88.00 227 ALA A C 1
ATOM 1825 O O . ALA A 1 227 ? -14.685 10.843 13.473 1.00 88.00 227 ALA A O 1
ATOM 1826 N N . ASP A 1 228 ? -16.408 12.075 12.753 1.00 87.94 228 ASP A N 1
ATOM 1827 C CA . ASP A 1 228 ? -17.433 11.230 13.382 1.00 87.94 228 ASP A CA 1
ATOM 1828 C C . ASP A 1 228 ? -17.407 9.781 12.882 1.00 87.94 228 ASP A C 1
ATOM 1830 O O . ASP A 1 228 ? -17.546 8.847 13.669 1.00 87.94 228 ASP A O 1
ATOM 1834 N N . VAL A 1 229 ? -17.220 9.576 11.575 1.00 91.06 229 VAL A N 1
ATOM 1835 C CA . VAL A 1 229 ? -17.208 8.233 10.975 1.00 91.06 229 VAL A CA 1
ATOM 1836 C C . VAL A 1 229 ? -15.954 7.474 11.402 1.00 91.06 229 VAL A C 1
ATOM 1838 O O . VAL A 1 229 ? -16.044 6.322 11.826 1.00 91.06 229 VAL A O 1
ATOM 1841 N N . VAL A 1 230 ? -14.794 8.133 11.339 1.00 92.06 230 VAL A N 1
ATOM 1842 C CA . VAL A 1 230 ? -13.515 7.524 11.722 1.00 92.06 230 VAL A CA 1
ATOM 1843 C C . VAL A 1 230 ? -13.471 7.262 13.229 1.00 92.06 230 VAL A C 1
ATOM 1845 O O . VAL A 1 230 ? -13.103 6.165 13.640 1.00 92.06 230 VAL A O 1
ATOM 1848 N N . LEU A 1 231 ? -13.914 8.213 14.057 1.00 91.81 231 LEU A N 1
ATOM 1849 C CA . LEU A 1 231 ? -13.956 8.069 15.512 1.00 91.81 231 LEU A CA 1
ATOM 1850 C C . LEU A 1 231 ? -14.854 6.907 15.937 1.00 91.81 231 LEU A C 1
ATOM 1852 O O . LEU A 1 231 ? -14.421 6.069 16.720 1.00 91.81 231 LEU A O 1
ATOM 1856 N N . ARG A 1 232 ? -16.074 6.800 15.392 1.00 91.19 232 ARG A N 1
ATOM 1857 C CA . ARG A 1 232 ? -16.971 5.670 15.696 1.00 91.19 232 ARG A CA 1
ATOM 1858 C C . ARG A 1 232 ? -16.336 4.329 15.341 1.00 91.19 232 ARG A C 1
ATOM 1860 O O . ARG A 1 232 ? -16.415 3.396 16.135 1.00 91.19 232 ARG A O 1
ATOM 1867 N N . SER A 1 233 ? -15.690 4.240 14.179 1.00 93.75 233 SER A N 1
ATOM 1868 C CA . SER A 1 233 ? -15.011 3.013 13.761 1.00 93.75 233 SER A CA 1
ATOM 1869 C C . SER A 1 233 ? -13.824 2.668 14.662 1.00 93.75 233 SER A C 1
ATOM 1871 O O . SER A 1 233 ? -13.631 1.494 14.964 1.00 93.75 233 SER A O 1
ATOM 1873 N N . LEU A 1 234 ? -13.047 3.661 15.106 1.00 94.00 234 LEU A N 1
ATOM 1874 C CA . LEU A 1 234 ? -11.925 3.455 16.024 1.00 94.00 234 LEU A CA 1
ATOM 1875 C C . LEU A 1 234 ? -12.402 3.047 17.421 1.00 94.00 234 LEU A C 1
ATOM 1877 O O . LEU A 1 234 ? -11.827 2.138 18.004 1.00 94.00 234 LEU A O 1
ATOM 1881 N N . LEU A 1 235 ? -13.469 3.656 17.942 1.00 91.62 235 LEU A N 1
ATOM 1882 C CA . LEU A 1 235 ? -14.046 3.277 19.236 1.00 91.62 235 LEU A CA 1
ATOM 1883 C C . LEU A 1 235 ? -14.598 1.850 19.211 1.00 91.62 235 LEU A C 1
ATOM 1885 O O . LEU A 1 235 ? -14.320 1.079 20.124 1.00 91.62 235 LEU A O 1
ATOM 1889 N N . LYS A 1 236 ? -15.319 1.477 18.146 1.00 92.38 236 LYS A N 1
ATOM 1890 C CA . LYS A 1 236 ? -15.763 0.093 17.929 1.00 92.38 236 LYS A CA 1
ATOM 1891 C C . LYS A 1 236 ? -14.569 -0.865 17.895 1.00 92.38 236 LYS A C 1
ATOM 1893 O O . LYS A 1 236 ? -14.555 -1.836 18.635 1.00 92.38 236 LYS A O 1
ATOM 1898 N N . PHE A 1 237 ? -13.533 -0.535 17.125 1.00 93.44 237 PHE A N 1
ATOM 1899 C CA . PHE A 1 237 ? -12.302 -1.324 17.066 1.00 93.44 237 PHE A CA 1
ATOM 1900 C C . PHE A 1 237 ? -11.630 -1.484 18.442 1.00 93.44 237 PHE A C 1
ATOM 1902 O O . PHE A 1 237 ? -11.223 -2.589 18.792 1.00 93.44 237 PHE A O 1
ATOM 1909 N N . LEU A 1 238 ? -11.530 -0.414 19.239 1.00 92.19 238 LEU A N 1
ATOM 1910 C CA . LEU A 1 238 ? -10.967 -0.467 20.593 1.00 92.19 238 LEU A CA 1
ATOM 1911 C C . LEU A 1 238 ? -11.800 -1.370 21.514 1.00 92.19 238 LEU A C 1
ATOM 1913 O O . LEU A 1 238 ? -11.229 -2.158 22.264 1.00 92.19 238 LEU A O 1
ATOM 1917 N N . LEU A 1 239 ? -13.132 -1.289 21.442 1.00 90.69 239 LEU A N 1
ATOM 1918 C CA . LEU A 1 239 ? -14.035 -2.162 22.200 1.00 90.69 239 LEU A CA 1
ATOM 1919 C C . LEU A 1 239 ? -13.849 -3.630 21.808 1.00 90.69 239 LEU A C 1
ATOM 1921 O O . LEU A 1 239 ? -13.677 -4.472 22.694 1.00 90.69 239 LEU A O 1
ATOM 1925 N N . ASP A 1 240 ? -13.802 -3.917 20.506 1.00 90.75 240 ASP A N 1
ATOM 1926 C CA . ASP A 1 240 ? -13.611 -5.267 19.973 1.00 90.75 240 ASP A CA 1
ATOM 1927 C C . ASP A 1 240 ? -12.264 -5.842 20.440 1.00 90.75 240 ASP A C 1
ATOM 1929 O O . ASP A 1 240 ? -12.216 -6.932 21.004 1.00 90.75 240 ASP A O 1
ATOM 1933 N N . VAL A 1 241 ? -11.171 -5.079 20.307 1.00 90.94 241 VAL A N 1
ATOM 1934 C CA . VAL A 1 241 ? -9.830 -5.489 20.766 1.00 90.94 241 VAL A CA 1
ATOM 1935 C C . VAL A 1 241 ? -9.774 -5.650 22.287 1.00 90.94 241 VAL A C 1
ATOM 1937 O O . VAL A 1 241 ? -9.144 -6.584 22.780 1.00 90.94 241 VAL A O 1
ATOM 1940 N N . SER A 1 242 ? -10.432 -4.772 23.052 1.00 89.25 242 SER A N 1
ATOM 1941 C CA . SER A 1 242 ? -10.457 -4.858 24.518 1.00 89.25 242 SER A CA 1
ATOM 1942 C C . SER A 1 242 ? -11.199 -6.095 25.030 1.00 89.25 242 SER A C 1
ATOM 1944 O O . SER A 1 242 ? -10.797 -6.662 26.047 1.00 89.25 242 SER A O 1
ATOM 1946 N N . SER A 1 243 ? -12.229 -6.531 24.304 1.00 88.50 243 SER A N 1
ATOM 1947 C CA . SER A 1 243 ? -13.090 -7.657 24.686 1.00 88.50 243 SER A CA 1
ATOM 1948 C C . SER A 1 243 ? -12.563 -9.009 24.195 1.00 88.50 243 SER A C 1
ATOM 1950 O O . SER A 1 243 ? -13.029 -10.051 24.645 1.00 88.50 243 SER A O 1
ATOM 1952 N N . ASP A 1 244 ? -11.599 -9.006 23.274 1.00 87.62 244 ASP A N 1
ATOM 1953 C CA . ASP A 1 244 ? -11.001 -10.214 22.712 1.00 87.62 244 ASP A CA 1
ATOM 1954 C C . ASP A 1 244 ? -10.041 -10.860 23.725 1.00 87.62 244 ASP A C 1
ATOM 1956 O O . ASP A 1 244 ? -9.045 -10.251 24.143 1.00 87.62 244 ASP A O 1
ATOM 1960 N N . SER A 1 245 ? -10.385 -12.080 24.146 1.00 85.62 245 SER A N 1
ATOM 1961 C CA . SER A 1 245 ? -9.611 -12.908 25.075 1.00 85.62 245 SER A CA 1
ATOM 1962 C C . SER A 1 245 ? -8.526 -13.734 24.392 1.00 85.62 245 SER A C 1
ATOM 1964 O O . SER A 1 245 ? -7.626 -14.214 25.073 1.00 85.62 245 SER A O 1
ATOM 1966 N N . ASP A 1 246 ? -8.603 -13.919 23.072 1.00 87.44 246 ASP A N 1
ATOM 1967 C CA . ASP A 1 246 ? -7.677 -14.793 22.342 1.00 87.44 246 ASP A CA 1
ATOM 1968 C C . ASP A 1 246 ? -6.430 -14.030 21.855 1.00 87.44 246 ASP A C 1
ATOM 1970 O O . ASP A 1 246 ? -5.485 -14.629 21.340 1.00 87.44 246 ASP A O 1
ATOM 1974 N N . LEU A 1 247 ? -6.434 -12.695 21.960 1.00 86.94 247 LEU A N 1
ATOM 1975 C CA . LEU A 1 247 ? -5.302 -11.846 21.596 1.00 86.94 247 LEU A CA 1
ATOM 1976 C C . LEU A 1 247 ? -4.269 -11.797 22.719 1.00 86.94 247 LEU A C 1
ATOM 1978 O O . LEU A 1 247 ? -4.596 -11.510 23.866 1.00 86.94 247 LEU A O 1
ATOM 1982 N N . ASP A 1 248 ? -3.003 -11.968 22.343 1.00 89.88 248 ASP A N 1
ATOM 1983 C CA . ASP A 1 248 ? -1.871 -11.724 23.232 1.00 89.88 248 ASP A CA 1
ATOM 1984 C C . ASP A 1 248 ? -1.871 -10.281 23.766 1.00 89.88 248 ASP A C 1
ATOM 1986 O O . ASP A 1 248 ? -2.091 -9.326 23.009 1.00 89.88 248 ASP A O 1
ATOM 1990 N N . ASP A 1 249 ? -1.577 -10.118 25.058 1.00 89.31 249 ASP A N 1
ATOM 1991 C CA . ASP A 1 249 ? -1.638 -8.826 25.746 1.00 89.31 249 ASP A CA 1
ATOM 1992 C C . ASP A 1 249 ? -0.703 -7.781 25.120 1.00 89.31 249 ASP A C 1
ATOM 1994 O O . ASP A 1 249 ? -1.076 -6.610 24.990 1.00 89.31 249 ASP A O 1
ATOM 1998 N N . SER A 1 250 ? 0.491 -8.183 24.665 1.00 91.06 250 SER A N 1
ATOM 1999 C CA . SER A 1 250 ? 1.444 -7.253 24.043 1.00 91.06 250 SER A CA 1
ATOM 2000 C C . SER A 1 250 ? 0.921 -6.730 22.703 1.00 91.06 250 SER A C 1
ATOM 2002 O O . SER A 1 250 ? 1.038 -5.545 22.373 1.00 91.06 250 SER A O 1
ATOM 2004 N N . LEU A 1 251 ? 0.277 -7.607 21.936 1.00 91.19 251 LEU A N 1
ATOM 2005 C CA . LEU A 1 251 ? -0.297 -7.279 20.644 1.00 91.19 251 LEU A CA 1
ATOM 2006 C C . LEU A 1 251 ? -1.573 -6.440 20.791 1.00 91.19 251 LEU A C 1
ATOM 2008 O O . LEU A 1 251 ? -1.770 -5.475 20.047 1.00 91.19 251 LEU A O 1
ATOM 2012 N N . LYS A 1 252 ? -2.392 -6.756 21.795 1.00 91.12 252 LYS A N 1
ATOM 2013 C CA . LYS A 1 252 ? -3.561 -5.979 22.210 1.00 91.12 252 LYS A CA 1
ATOM 2014 C C . LYS A 1 252 ? -3.161 -4.551 22.568 1.00 91.12 252 LYS A C 1
ATOM 2016 O O . LYS A 1 252 ? -3.701 -3.608 21.992 1.00 91.12 252 LYS A O 1
ATOM 2021 N N . GLN A 1 253 ? -2.156 -4.376 23.428 1.00 91.06 253 GLN A N 1
ATOM 2022 C CA . GLN A 1 253 ? -1.623 -3.054 23.775 1.00 91.06 253 GLN A CA 1
ATOM 2023 C C . GLN A 1 253 ? -1.127 -2.293 22.543 1.00 91.06 253 GLN A C 1
ATOM 2025 O O . GLN A 1 253 ? -1.439 -1.113 22.380 1.00 91.06 253 GLN A O 1
ATOM 2030 N N . ARG A 1 254 ? -0.417 -2.968 21.631 1.00 94.19 254 ARG A N 1
ATOM 2031 C CA . ARG A 1 254 ? 0.064 -2.349 20.392 1.00 94.19 254 ARG A CA 1
ATOM 2032 C C . ARG A 1 254 ? -1.080 -1.845 19.509 1.00 94.19 254 ARG A C 1
ATOM 2034 O O . ARG A 1 254 ? -1.048 -0.692 19.089 1.00 94.19 254 ARG A O 1
ATOM 2041 N N . LEU A 1 255 ? -2.101 -2.663 19.257 1.00 94.06 255 LEU A N 1
ATOM 2042 C CA . LEU A 1 255 ? -3.286 -2.268 18.480 1.00 94.06 255 LEU A CA 1
ATOM 2043 C C . LEU A 1 255 ? -4.010 -1.074 19.108 1.00 94.06 255 LEU A C 1
ATOM 2045 O O . LEU A 1 255 ? -4.338 -0.116 18.407 1.00 94.06 255 LEU A O 1
ATOM 2049 N N . MET A 1 256 ? -4.216 -1.125 20.426 1.00 93.31 256 MET A N 1
ATOM 2050 C CA . MET A 1 256 ? -4.852 -0.045 21.179 1.00 93.31 256 MET A CA 1
ATOM 2051 C C . MET A 1 256 ? -4.031 1.246 21.065 1.00 93.31 256 MET A C 1
ATOM 2053 O O . MET A 1 256 ? -4.588 2.289 20.742 1.00 93.31 256 MET A O 1
ATOM 2057 N N . SER A 1 257 ? -2.705 1.177 21.228 1.00 93.88 257 SER A N 1
ATOM 2058 C CA . SER A 1 257 ? -1.818 2.345 21.115 1.00 93.88 257 SER A CA 1
ATOM 2059 C C . SER A 1 257 ? -1.857 3.001 19.726 1.00 93.88 257 SER A C 1
ATOM 2061 O O . SER A 1 257 ? -1.976 4.221 19.622 1.00 93.88 257 SER A O 1
ATOM 2063 N N . GLU A 1 258 ? -1.837 2.209 18.649 1.00 95.62 258 GLU A N 1
ATOM 2064 C CA . GLU A 1 258 ? -1.868 2.717 17.271 1.00 95.62 258 GLU A CA 1
ATOM 2065 C C . GLU A 1 258 ? -3.232 3.334 16.913 1.00 95.62 258 GLU A C 1
ATOM 2067 O O . GLU A 1 258 ? -3.295 4.312 16.159 1.00 95.62 258 GLU A O 1
ATOM 2072 N N . ALA A 1 259 ? -4.327 2.798 17.464 1.00 95.12 259 ALA A N 1
ATOM 2073 C CA . ALA A 1 259 ? -5.665 3.367 17.320 1.00 95.12 259 ALA A CA 1
ATOM 2074 C C . ALA A 1 259 ? -5.835 4.654 18.141 1.00 95.12 259 ALA A C 1
ATOM 2076 O O . ALA A 1 259 ? -6.341 5.645 17.612 1.00 95.12 259 ALA A O 1
ATOM 2077 N N . THR A 1 260 ? -5.339 4.689 19.379 1.00 91.56 260 THR A N 1
ATOM 2078 C CA . THR A 1 260 ? -5.298 5.909 20.198 1.00 91.56 260 THR A CA 1
ATOM 2079 C C . THR A 1 260 ? -4.496 7.008 19.507 1.00 91.56 260 THR A C 1
ATOM 2081 O O . THR A 1 260 ? -4.956 8.144 19.442 1.00 91.56 260 THR A O 1
ATOM 2084 N N . LEU A 1 261 ? -3.358 6.672 18.891 1.00 94.44 261 LEU A N 1
ATOM 2085 C CA . LEU A 1 261 ? -2.581 7.621 18.091 1.00 94.44 261 LEU A CA 1
ATOM 2086 C C . LEU A 1 261 ? -3.383 8.189 16.905 1.00 94.44 261 LEU A C 1
ATOM 2088 O O . LEU A 1 261 ? -3.220 9.352 16.545 1.00 94.44 261 LEU A O 1
ATOM 2092 N N . CYS A 1 262 ? -4.271 7.405 16.288 1.00 94.75 262 CYS A N 1
ATOM 2093 C CA . CYS A 1 262 ? -5.169 7.940 15.261 1.00 94.75 262 CYS A CA 1
ATOM 2094 C C . CYS A 1 262 ? -6.155 8.955 15.855 1.00 94.75 262 CYS A C 1
ATOM 2096 O O . CYS A 1 262 ? -6.389 9.996 15.245 1.00 94.75 262 CYS A O 1
ATOM 2098 N N . ILE A 1 263 ? -6.712 8.675 17.038 1.00 92.06 263 ILE A N 1
ATOM 2099 C CA . ILE A 1 263 ? -7.649 9.575 17.729 1.00 92.06 263 ILE A CA 1
ATOM 2100 C C . ILE A 1 263 ? -6.961 10.892 18.095 1.00 92.06 263 ILE A C 1
ATOM 2102 O O . ILE A 1 263 ? -7.504 11.951 17.786 1.00 92.06 263 ILE A O 1
ATOM 2106 N N . THR A 1 264 ? -5.756 10.846 18.669 1.00 90.25 264 THR A N 1
ATOM 2107 C CA . THR A 1 264 ? -5.012 12.061 19.039 1.00 90.25 264 THR A CA 1
ATOM 2108 C C . THR A 1 264 ? -4.672 12.908 17.814 1.00 90.25 264 THR A C 1
ATOM 2110 O O . THR A 1 264 ? -4.907 14.114 17.816 1.00 90.25 264 THR A O 1
ATOM 2113 N N . LEU A 1 265 ? -4.226 12.287 16.714 1.00 91.69 265 LEU A N 1
ATOM 2114 C CA . LEU A 1 265 ? -3.989 12.999 15.453 1.00 91.69 265 LEU A CA 1
ATOM 2115 C C . LEU A 1 265 ? -5.264 13.660 14.913 1.00 91.69 265 LEU A C 1
ATOM 2117 O O . LEU A 1 265 ? -5.206 14.784 14.411 1.00 91.69 265 LEU A O 1
ATOM 2121 N N . MET A 1 266 ? -6.414 12.987 15.002 1.00 89.69 266 MET A N 1
ATOM 2122 C CA . MET A 1 266 ? -7.688 13.580 14.592 1.00 89.69 266 MET A CA 1
ATOM 2123 C C . MET A 1 266 ? -8.111 14.738 15.497 1.00 89.69 266 MET A C 1
ATOM 2125 O O . MET A 1 266 ? -8.657 15.717 14.987 1.00 89.69 266 MET A O 1
ATOM 2129 N N . ASP A 1 267 ? -7.863 14.653 16.804 1.00 87.25 267 ASP A N 1
ATOM 2130 C CA . ASP A 1 267 ? -8.222 15.708 17.757 1.00 87.25 267 ASP A CA 1
ATOM 2131 C C . ASP A 1 267 ? -7.417 16.984 17.493 1.00 87.25 267 ASP A C 1
ATOM 2133 O O . ASP A 1 267 ? -7.989 18.075 17.411 1.00 87.25 267 ASP A O 1
ATOM 2137 N N . CYS A 1 268 ? -6.123 16.837 17.179 1.00 86.00 268 CYS A N 1
ATOM 2138 C CA . CYS A 1 268 ? -5.294 17.939 16.691 1.00 86.00 268 CYS A CA 1
ATOM 2139 C C . CYS A 1 268 ? -5.873 18.582 15.417 1.00 86.00 268 CYS A C 1
ATOM 2141 O O . CYS A 1 268 ? -5.866 19.805 15.288 1.00 86.00 268 CYS A O 1
ATOM 2143 N N . CYS A 1 269 ? -6.417 17.786 14.486 1.00 85.12 269 CYS A N 1
ATOM 2144 C CA . CYS A 1 269 ? -7.052 18.306 13.265 1.00 85.12 269 CYS A CA 1
ATOM 2145 C C . CYS A 1 269 ? -8.382 19.033 13.537 1.00 85.12 269 CYS A C 1
ATOM 2147 O O . CYS A 1 269 ? -8.823 19.825 12.707 1.00 85.12 269 CYS A O 1
ATOM 2149 N N . CYS A 1 270 ? -9.040 18.745 14.664 1.00 79.44 270 CYS A N 1
ATOM 2150 C CA . CYS A 1 270 ? -10.343 19.300 15.040 1.00 79.44 270 CYS A CA 1
ATOM 2151 C C . CYS A 1 270 ? -10.248 20.402 16.110 1.00 79.44 270 CYS A C 1
ATOM 2153 O O . CYS A 1 270 ? -11.281 20.821 16.640 1.00 79.44 270 CYS A O 1
ATOM 2155 N N . HIS A 1 271 ? -9.035 20.870 16.422 1.00 77.56 271 HIS A N 1
ATOM 2156 C CA . HIS A 1 271 ? -8.762 21.874 17.455 1.00 77.56 271 HIS A CA 1
ATOM 2157 C C . HIS A 1 271 ? -9.284 21.481 18.853 1.00 77.56 271 HIS A C 1
ATOM 2159 O O . HIS A 1 271 ? -9.833 22.324 19.557 1.00 77.56 271 HIS A O 1
ATOM 2165 N N . GLY A 1 272 ? -9.174 20.205 19.243 1.00 67.19 272 GLY A N 1
ATOM 2166 C CA . GLY A 1 272 ? -9.604 19.732 20.571 1.00 67.19 272 GLY A CA 1
ATOM 2167 C C . GLY A 1 272 ? -11.109 19.451 20.711 1.00 67.19 272 GLY A C 1
ATOM 2168 O O . GLY A 1 272 ? -11.581 19.048 21.772 1.00 67.19 272 GLY A O 1
ATOM 2169 N N . ASN A 1 273 ? -11.905 19.646 19.650 1.00 65.12 273 ASN A N 1
ATOM 2170 C CA . ASN A 1 273 ? -13.358 19.431 19.705 1.00 65.12 273 ASN A CA 1
ATOM 2171 C C . ASN A 1 273 ? -13.773 17.952 19.771 1.00 65.12 273 ASN A C 1
ATOM 2173 O O . ASN A 1 273 ? -14.961 17.671 19.967 1.00 65.12 273 ASN A O 1
ATOM 2177 N N . LEU A 1 274 ? -12.854 16.995 19.586 1.00 63.97 274 LEU A N 1
ATOM 2178 C CA . LEU A 1 274 ? -13.220 15.581 19.698 1.00 63.97 274 LEU A CA 1
ATOM 2179 C C . LEU A 1 274 ? -13.356 15.156 21.151 1.00 63.97 274 LEU A C 1
ATOM 2181 O O . LEU A 1 274 ? -14.238 14.349 21.422 1.00 63.97 274 LEU A O 1
ATOM 2185 N N . GLN A 1 275 ? -12.605 15.759 22.076 1.00 57.22 275 GLN A N 1
ATOM 2186 C CA . GLN A 1 275 ? -12.722 15.493 23.516 1.00 57.22 275 GLN A CA 1
ATOM 2187 C C . GLN A 1 275 ? -14.142 15.765 24.043 1.00 57.22 275 GLN A C 1
ATOM 2189 O O . GLN A 1 275 ? -14.707 14.988 24.814 1.00 57.22 275 GLN A O 1
ATOM 2194 N N . VAL A 1 276 ? -14.782 16.829 23.544 1.00 53.19 276 VAL A N 1
ATOM 2195 C CA . VAL A 1 276 ? -16.181 17.162 23.864 1.00 53.19 276 VAL A CA 1
ATOM 2196 C C . VAL A 1 276 ? -17.144 16.097 23.321 1.00 53.19 276 VAL A C 1
ATOM 2198 O O . VAL A 1 276 ? -18.110 15.725 23.987 1.00 53.19 276 VAL A O 1
ATOM 2201 N N . ARG A 1 277 ? -16.871 15.561 22.123 1.00 52.50 277 ARG A N 1
ATOM 2202 C CA . ARG A 1 277 ? -17.701 14.530 21.477 1.00 52.50 277 ARG A CA 1
ATOM 2203 C C . ARG A 1 277 ? -17.501 13.139 22.080 1.00 52.50 277 ARG A C 1
ATOM 2205 O O . ARG A 1 277 ? -18.468 12.388 22.168 1.00 52.50 277 ARG A O 1
ATOM 2212 N N . THR A 1 278 ? -16.295 12.796 22.528 1.00 54.56 278 THR A N 1
ATOM 2213 C CA . THR A 1 278 ? -16.014 11.538 23.236 1.00 54.56 278 THR A CA 1
ATOM 2214 C C . THR A 1 278 ? -16.593 11.542 24.645 1.00 54.56 278 THR A C 1
ATOM 2216 O O . THR A 1 278 ? -17.124 10.521 25.071 1.00 54.56 278 THR A O 1
ATOM 2219 N N . ASN A 1 279 ? -16.612 12.689 25.333 1.00 49.22 279 ASN A N 1
ATOM 2220 C CA . ASN A 1 279 ? -17.281 12.818 26.631 1.00 49.22 279 ASN A CA 1
ATOM 2221 C C . ASN A 1 279 ? -18.807 12.641 26.529 1.00 49.22 279 ASN A C 1
ATOM 2223 O O . ASN A 1 279 ? -19.417 12.118 27.458 1.00 49.22 279 ASN A O 1
ATOM 2227 N N . MET A 1 280 ? -19.429 12.971 25.388 1.00 40.66 280 MET A N 1
ATOM 2228 C CA . MET A 1 280 ? -20.831 12.604 25.118 1.00 40.66 280 MET A CA 1
ATOM 2229 C C . MET A 1 280 ? -21.039 11.102 24.844 1.00 40.66 280 MET A C 1
ATOM 2231 O O . MET A 1 280 ? -22.156 10.609 24.970 1.00 40.66 280 MET A O 1
ATOM 2235 N N . LEU A 1 281 ? -19.984 10.362 24.485 1.00 44.56 281 LEU A N 1
ATOM 2236 C CA . LEU A 1 281 ? -20.003 8.909 24.257 1.00 44.56 281 LEU A CA 1
ATOM 2237 C C . LEU A 1 281 ? -19.687 8.094 25.531 1.00 44.56 281 LEU A C 1
ATOM 2239 O O . LEU A 1 281 ? -19.599 6.870 25.460 1.00 44.56 281 LEU A O 1
ATOM 2243 N N . SER A 1 282 ? -19.593 8.741 26.700 1.00 42.00 282 SER A N 1
ATOM 2244 C CA . SER A 1 282 ? -19.359 8.145 28.035 1.00 42.00 282 SER A CA 1
ATOM 2245 C C . SER A 1 282 ? -20.469 7.208 28.556 1.00 42.00 282 SER A C 1
ATOM 2247 O O . SER A 1 282 ? -20.466 6.820 29.719 1.00 42.00 282 SER A O 1
ATOM 2249 N N . LEU A 1 283 ? -21.390 6.777 27.690 1.00 41.56 283 LEU A N 1
ATOM 2250 C CA . LEU A 1 283 ? -22.336 5.685 27.949 1.00 41.56 283 LEU A CA 1
ATOM 2251 C C . LEU A 1 283 ? -21.740 4.291 27.658 1.00 41.56 283 LEU A C 1
ATOM 2253 O O . LEU A 1 283 ? -22.448 3.290 27.759 1.00 41.56 283 LEU A O 1
ATOM 2257 N N . LEU A 1 284 ? -20.460 4.201 27.279 1.00 44.03 284 LEU A N 1
ATOM 2258 C CA . LEU A 1 284 ? -19.764 2.923 27.113 1.00 44.03 284 LEU A CA 1
ATOM 2259 C C . LEU A 1 284 ? -19.335 2.348 28.480 1.00 44.03 284 LEU A C 1
ATOM 2261 O O . LEU A 1 284 ? -18.863 3.100 29.333 1.00 44.03 284 LEU A O 1
ATOM 2265 N N . PRO A 1 285 ? -19.509 1.032 28.711 1.00 36.56 285 PRO A N 1
ATOM 2266 C CA . PRO A 1 285 ? -19.335 0.414 30.022 1.00 36.56 285 PRO A CA 1
ATOM 2267 C C . PRO A 1 285 ? -17.911 0.556 30.577 1.00 36.56 285 PRO A C 1
ATOM 2269 O O . PRO A 1 285 ? -16.917 0.565 29.850 1.00 36.56 285 PRO A O 1
ATOM 2272 N N . SER A 1 286 ? -17.838 0.623 31.907 1.00 42.59 286 SER A N 1
ATOM 2273 C CA . SER A 1 286 ? -16.691 0.972 32.758 1.00 42.59 286 SER A CA 1
ATOM 2274 C C . SER A 1 286 ? -15.432 0.093 32.640 1.00 42.59 286 SER A C 1
ATOM 2276 O O . SER A 1 286 ? -14.496 0.272 33.414 1.00 42.59 286 SER A O 1
ATOM 2278 N N . SER A 1 287 ? -15.369 -0.843 31.691 1.00 40.69 287 SER A N 1
ATOM 2279 C CA . SER A 1 287 ? -14.159 -1.612 31.366 1.00 40.69 287 SER A CA 1
ATOM 2280 C C . SER A 1 287 ? -13.163 -0.820 30.506 1.00 40.69 287 SER A C 1
ATOM 2282 O O . SER A 1 287 ? -11.995 -1.192 30.410 1.00 40.69 287 SER A O 1
ATOM 2284 N N . CYS A 1 288 ? -13.578 0.307 29.918 1.00 42.66 288 CYS A N 1
ATOM 2285 C CA . CYS A 1 288 ? -12.723 1.195 29.126 1.00 42.66 288 CYS A CA 1
ATOM 2286 C C . CYS A 1 288 ? -12.038 2.282 29.976 1.00 42.66 288 CYS A C 1
ATOM 2288 O O . CYS A 1 288 ? -12.123 3.469 29.671 1.00 42.66 288 CYS A O 1
ATOM 2290 N N . VAL A 1 289 ? -11.306 1.898 31.025 1.00 42.75 289 VAL A N 1
ATOM 2291 C CA . VAL A 1 289 ? -10.505 2.839 31.845 1.00 42.75 289 VAL A CA 1
ATOM 2292 C C . VAL A 1 289 ? -9.399 3.536 31.021 1.00 42.75 289 VAL A C 1
ATOM 2294 O O . VAL A 1 289 ? -8.911 4.598 31.391 1.00 42.75 289 VAL A O 1
ATOM 2297 N N . LEU A 1 290 ? -9.065 3.009 29.838 1.00 42.31 290 LEU A N 1
ATOM 2298 C CA . LEU A 1 290 ? -8.077 3.580 28.913 1.00 42.31 290 LEU A CA 1
ATOM 2299 C C . LEU A 1 290 ? -8.506 4.884 28.220 1.00 42.31 290 LEU A C 1
ATOM 2301 O O . LEU A 1 290 ? -7.635 5.634 27.788 1.00 42.31 290 LEU A O 1
ATOM 2305 N N . LEU A 1 291 ? -9.805 5.197 28.139 1.00 40.34 291 LEU A N 1
ATOM 2306 C CA . LEU A 1 291 ? -10.249 6.500 27.619 1.00 40.34 291 LEU A CA 1
ATOM 2307 C C . LEU A 1 291 ? -9.961 7.633 28.613 1.00 40.34 291 LEU A C 1
ATOM 2309 O O . LEU A 1 291 ? -9.605 8.727 28.190 1.00 40.34 291 LEU A O 1
ATOM 2313 N N . ASN A 1 292 ? -10.008 7.360 29.921 1.00 38.22 292 ASN A N 1
ATOM 2314 C CA . ASN A 1 292 ? -9.705 8.363 30.946 1.00 38.22 292 ASN A CA 1
ATOM 2315 C C . ASN A 1 292 ? -8.207 8.698 31.033 1.00 38.22 292 ASN A C 1
ATOM 2317 O O . ASN A 1 292 ? -7.865 9.791 31.469 1.00 38.22 292 ASN A O 1
ATOM 2321 N N . VAL A 1 293 ? -7.315 7.806 30.582 1.00 39.16 293 VAL A N 1
ATOM 2322 C CA . VAL A 1 293 ? -5.865 8.078 30.539 1.00 39.16 293 VAL A CA 1
ATOM 2323 C C . VAL A 1 293 ? -5.515 9.030 29.391 1.00 39.16 293 VAL A C 1
ATOM 2325 O O . VAL A 1 293 ? -4.716 9.939 29.574 1.00 39.16 293 VAL A O 1
ATOM 2328 N N . VAL A 1 294 ? -6.184 8.908 28.239 1.00 39.88 294 VAL A N 1
ATOM 2329 C CA . VAL A 1 294 ? -6.008 9.846 27.110 1.00 39.88 294 VAL A CA 1
ATOM 2330 C C . VAL A 1 294 ? -6.529 11.250 27.450 1.00 39.88 294 VAL A C 1
ATOM 2332 O O . VAL A 1 294 ? -6.059 12.229 26.885 1.00 39.88 294 VAL A O 1
ATOM 2335 N N . VAL A 1 295 ? -7.468 11.353 28.394 1.00 39.22 295 VAL A N 1
ATOM 2336 C CA . VAL A 1 295 ? -8.053 12.622 28.862 1.00 39.22 295 VAL A CA 1
ATOM 2337 C C . VAL A 1 295 ? -7.213 13.290 29.966 1.00 39.22 295 VAL A C 1
ATOM 2339 O O . VAL A 1 295 ? -7.408 14.470 30.233 1.00 39.22 295 VAL A O 1
ATOM 2342 N N . ALA A 1 296 ? -6.275 12.578 30.604 1.00 31.55 296 ALA A N 1
ATOM 2343 C CA . ALA A 1 296 ? -5.538 13.082 31.769 1.00 31.55 296 ALA A CA 1
ATOM 2344 C C . ALA A 1 296 ? -4.087 13.533 31.490 1.00 31.55 296 ALA A C 1
ATOM 2346 O O . ALA A 1 296 ? -3.489 14.158 32.362 1.00 31.55 296 ALA A O 1
ATOM 2347 N N . GLU A 1 297 ? -3.515 13.243 30.313 1.00 28.47 297 GLU A N 1
ATOM 2348 C CA . GLU A 1 297 ? -2.105 13.550 29.980 1.00 28.47 297 GLU A CA 1
ATOM 2349 C C . GLU A 1 297 ? -1.906 14.603 28.864 1.00 28.47 297 GLU A C 1
ATOM 2351 O O . GLU A 1 297 ? -0.843 14.667 28.244 1.00 28.47 297 GLU A O 1
ATOM 2356 N N . THR A 1 298 ? -2.886 15.481 28.629 1.00 37.09 298 THR A N 1
ATOM 2357 C CA . THR A 1 298 ? -2.704 16.722 27.842 1.00 37.09 298 THR A CA 1
ATOM 2358 C C . THR A 1 298 ? -3.165 17.928 28.632 1.00 37.09 298 THR A C 1
ATOM 2360 O O . THR A 1 298 ? -2.449 18.952 28.610 1.00 37.09 298 THR A O 1
#